Protein AF-A0A2R4JMI5-F1 (afdb_monomer_lite)

Radius of gyration: 64.0 Å; chains: 1; bounding box: 107×42×178 Å

Sequence (342 aa):
MLTFAYESNARLLEFSKEDLKKLAITDEGIASQSALVESLAPTDPTLSAPFKLLQFAARQGVPLKRAEDGGLAPALNRLVDLAVVALGHSP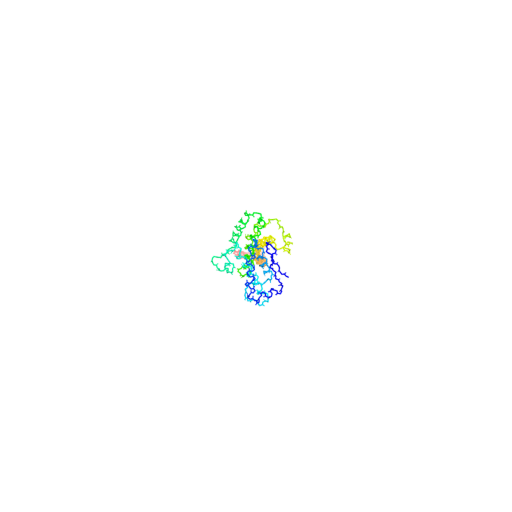VFGGRVDQLVDPRKDPQLSIEHVRAAAQRVADELGAAPKQFKAADSERLVRHAIACYGLLRALQRDWTLDQFIDASYDSLWRYEAPEAAGLERAASQVGASSDHKVLGIVGANYLARIARLERQVTHLESEAAAARNRETRLRNELSTVEEREQSALARADAFSADVVRLQKELVAERDNRVVDKSHMADDYETLRTRIIRRLGGEIDLLTDGLHALRNGAPDVAEEFLDRSLLALTREVKQLKDASGGFA

Foldseek 3Di:
DDWFAQDPPRDTPDDDPVNLLVLLPDPVVLVVLLVVLLVRLVSRQLLRRLLVLLVVLVVVVDADDDDDPDSRNSSSVSSNVSSLSSQCSHQLCPPPSVLLVDCPDPPHDALVSSLVSLLVSLVVVVVCCVRAPPVSSLSSSLSSSSSSLSSCVSNVVDDPVRSLVSCQVRPQVVLADPDDDPVNLVVVVVPDPDSNSVSNNSVVVVVVVVVVVVVVVVVVVVVVVVVVVVVVVVVVVVVVVVVVVVVVVVVVVVVVVVVVVVVVVVVVVVVVVVVVVVVVVVVVVVVVVVVVLVVVLVVLQVVLVVCVVVPNNVSSVVSVVVSVVSVVVVVVVVVVVVVPPD

pLDDT: mean 74.91, std 17.0, range [35.78, 97.44]

Secondary structure (DSSP, 8-state):
-EEEEETTTTEEEEE-HHHHHHTTT-SHHHHHHHHHHHHHGGG-TT-HHHHHHHHHHHHTT---SS----TTHHHHHHHHHHHHHHHHTSTTTTT-HHHHH-TTSSSPPPHHHHHHHHHHHHHHHHTSTTTS-HHHHHHHHHHHHHHHHHHHHHTTSS-HHHHHHHHIIIIITTT--TT--HHHHHHHHTT---HHHHHHHHHHHHHHHHHHHHHHHHHHHHHHHHHHHHHHHHHHHHHHHHHHHHHHHHHHHHHHHHHHHHHHHHHHHHHHHHHHHHHHHHHHHHHHHHHHHHHHHHHHHHHHHHHHHTT-HHHHHHHHHHHHHHHHHHHHHHHHHHTT--

Structure (mmCIF, N/CA/C/O backbone):
data_AF-A0A2R4JMI5-F1
#
_entry.id   AF-A0A2R4JMI5-F1
#
loop_
_atom_site.group_PDB
_atom_site.id
_atom_site.type_symbol
_atom_site.label_atom_id
_atom_site.label_alt_id
_atom_site.label_comp_id
_atom_site.label_asym_id
_atom_site.label_entity_id
_atom_site.label_seq_id
_atom_site.pdbx_PDB_ins_code
_atom_site.Cartn_x
_atom_site.Cartn_y
_atom_site.Cartn_z
_atom_site.occupancy
_atom_site.B_iso_or_equiv
_atom_site.auth_seq_id
_atom_site.auth_comp_id
_atom_site.auth_asym_id
_atom_site.auth_atom_id
_atom_site.pdbx_PDB_model_num
ATOM 1 N N . MET A 1 1 ? 6.947 7.301 -50.839 1.00 49.56 1 MET A N 1
ATOM 2 C CA . MET A 1 1 ? 8.388 7.006 -50.805 1.00 49.56 1 MET A CA 1
ATOM 3 C C . MET A 1 1 ? 8.876 7.163 -49.382 1.00 49.56 1 MET A C 1
ATOM 5 O O . MET A 1 1 ? 8.436 8.091 -48.713 1.00 49.56 1 MET A O 1
ATOM 9 N N . LEU A 1 2 ? 9.705 6.237 -48.915 1.00 52.97 2 LEU A N 1
ATOM 10 C CA . LEU A 1 2 ? 10.573 6.421 -47.757 1.00 52.97 2 LEU A CA 1
ATOM 11 C C . LEU A 1 2 ? 11.945 6.791 -48.299 1.00 52.97 2 LEU A C 1
ATOM 13 O O . LEU A 1 2 ? 12.465 6.077 -49.149 1.00 52.97 2 LEU A O 1
ATOM 17 N N . THR A 1 3 ? 12.501 7.893 -47.824 1.00 56.75 3 THR A N 1
ATOM 18 C CA . THR A 1 3 ? 13.761 8.436 -48.322 1.00 56.75 3 THR A CA 1
ATOM 19 C C . THR A 1 3 ? 14.706 8.564 -47.137 1.00 56.75 3 THR A C 1
ATOM 21 O O . THR A 1 3 ? 14.440 9.332 -46.210 1.00 56.75 3 THR A O 1
ATOM 24 N N . PHE A 1 4 ? 15.799 7.806 -47.147 1.00 59.25 4 PHE A N 1
ATOM 25 C CA . PHE A 1 4 ? 16.835 7.871 -46.119 1.00 59.25 4 PHE A CA 1
ATOM 26 C C . PHE A 1 4 ? 18.075 8.543 -46.710 1.00 59.25 4 PHE A C 1
ATOM 28 O O . PHE A 1 4 ? 18.647 8.063 -47.683 1.00 59.25 4 PHE A O 1
ATOM 35 N N . ALA A 1 5 ? 18.454 9.695 -46.163 1.00 58.28 5 ALA A N 1
ATOM 36 C CA . ALA A 1 5 ? 19.542 10.514 -46.691 1.00 58.28 5 ALA A CA 1
ATOM 37 C C . ALA A 1 5 ? 20.870 10.207 -45.987 1.00 58.28 5 ALA A C 1
ATOM 39 O O . ALA A 1 5 ? 20.913 10.220 -44.755 1.00 58.28 5 ALA A O 1
ATOM 40 N N . TYR A 1 6 ? 21.927 10.010 -46.777 1.00 58.00 6 TYR A N 1
ATOM 41 C CA . T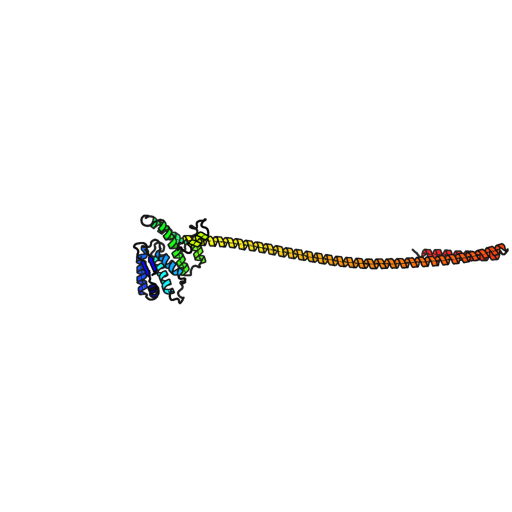YR A 1 6 ? 23.324 10.017 -46.332 1.00 58.00 6 TYR A CA 1
ATOM 42 C C . TYR A 1 6 ? 23.910 11.430 -46.544 1.00 58.00 6 TYR A C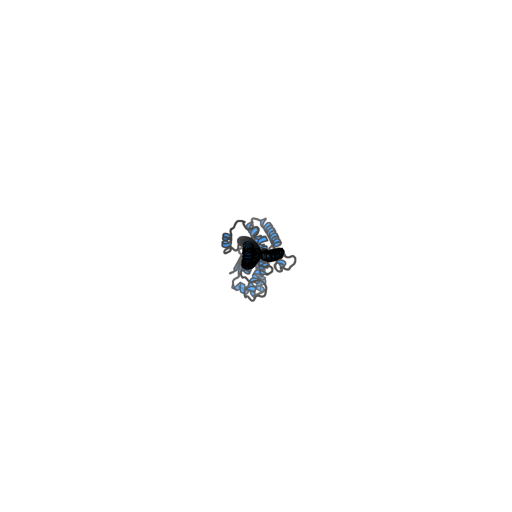 1
ATOM 44 O O . TYR A 1 6 ? 23.625 12.072 -47.560 1.00 58.00 6 TYR A O 1
ATOM 52 N N . GLU A 1 7 ? 24.658 11.959 -45.565 1.00 52.44 7 GLU A N 1
ATOM 53 C CA . GLU A 1 7 ? 24.941 13.406 -45.454 1.00 52.44 7 GLU A CA 1
ATOM 54 C C . GLU A 1 7 ? 25.897 13.969 -46.524 1.00 52.44 7 GLU A C 1
ATOM 56 O O . GLU A 1 7 ? 25.722 15.127 -46.906 1.00 52.44 7 GLU A O 1
ATOM 61 N N . SER A 1 8 ? 26.847 13.206 -47.088 1.00 42.19 8 SER A N 1
ATOM 62 C CA . SER A 1 8 ? 27.705 13.748 -48.159 1.00 42.19 8 SER A CA 1
ATOM 63 C C . SER A 1 8 ? 27.209 13.367 -49.567 1.00 42.19 8 SER A C 1
ATOM 65 O O . SER A 1 8 ? 27.271 12.218 -49.995 1.00 42.19 8 SER A O 1
ATOM 67 N N . ASN A 1 9 ? 26.712 14.381 -50.294 1.00 40.06 9 ASN A N 1
ATOM 68 C CA . ASN A 1 9 ? 26.208 14.385 -51.687 1.00 40.06 9 ASN A CA 1
ATOM 69 C C . ASN A 1 9 ? 24.715 14.103 -51.943 1.00 40.06 9 ASN A C 1
ATOM 71 O O . ASN A 1 9 ? 24.361 13.830 -53.089 1.00 40.06 9 ASN A O 1
ATOM 75 N N . ALA A 1 10 ? 23.826 14.208 -50.946 1.00 48.62 10 ALA A N 1
ATOM 76 C CA . ALA A 1 10 ? 22.377 14.024 -51.146 1.00 48.62 10 ALA A CA 1
ATOM 77 C C . ALA A 1 10 ? 22.027 12.704 -51.867 1.00 48.62 10 ALA A C 1
ATOM 79 O O . ALA A 1 10 ? 21.104 12.643 -52.680 1.00 48.62 10 ALA A O 1
ATOM 80 N N . ARG A 1 11 ? 22.786 11.634 -51.588 1.00 53.75 11 ARG A N 1
ATOM 81 C CA . ARG A 1 11 ? 22.453 10.294 -52.072 1.00 53.75 11 ARG A CA 1
ATOM 82 C C . ARG A 1 11 ? 21.368 9.722 -51.171 1.00 53.75 11 ARG A C 1
ATOM 84 O O . ARG A 1 11 ? 21.546 9.594 -49.958 1.00 53.75 11 ARG A O 1
ATOM 91 N N . LEU A 1 12 ? 20.222 9.452 -51.781 1.00 57.75 12 LEU A N 1
ATOM 92 C CA . LEU A 1 12 ? 19.018 9.006 -51.105 1.00 57.75 12 LEU A CA 1
ATOM 93 C C . LEU A 1 12 ? 18.853 7.502 -51.304 1.00 57.75 12 LEU A C 1
ATOM 95 O O . LEU A 1 12 ? 18.885 7.003 -52.426 1.00 57.75 12 LEU A O 1
ATOM 99 N N . LEU A 1 13 ? 18.650 6.788 -50.205 1.00 60.41 13 LEU A N 1
ATOM 100 C CA . LEU A 1 13 ? 18.128 5.433 -50.226 1.00 60.41 13 LEU A CA 1
ATOM 101 C C . LEU A 1 13 ? 16.599 5.552 -50.278 1.00 60.41 13 LEU A C 1
ATOM 103 O O . LEU A 1 13 ? 15.956 5.883 -49.278 1.00 60.41 13 LEU A O 1
ATOM 107 N N . GLU A 1 14 ? 16.031 5.372 -51.466 1.00 60.16 14 GLU A N 1
ATOM 108 C CA . GLU A 1 14 ? 14.597 5.513 -51.709 1.00 60.16 14 GLU A CA 1
ATOM 109 C C . GLU A 1 14 ? 13.912 4.151 -51.782 1.00 60.16 14 GLU A C 1
ATOM 111 O O . GLU A 1 14 ? 14.308 3.279 -52.549 1.00 60.16 14 GLU A O 1
ATOM 116 N N . PHE A 1 15 ? 12.835 3.990 -51.020 1.00 58.88 15 PHE A N 1
ATOM 117 C CA . PHE A 1 15 ? 11.933 2.851 -51.139 1.00 58.88 15 PHE A CA 1
ATOM 118 C C . PHE A 1 15 ? 10.529 3.349 -51.475 1.00 58.88 15 PHE A C 1
ATOM 120 O O . PHE A 1 15 ? 9.925 4.127 -50.721 1.00 58.88 15 PHE A O 1
ATOM 127 N N . SER A 1 16 ? 9.946 2.904 -52.589 1.00 56.94 16 SER A N 1
ATOM 128 C CA . SER A 1 16 ? 8.499 3.039 -52.765 1.00 56.94 16 SER A CA 1
ATOM 129 C C . SER A 1 16 ? 7.759 2.058 -51.838 1.00 56.94 16 SER A C 1
ATOM 131 O O . SER A 1 16 ? 8.323 1.082 -51.341 1.00 56.94 16 SER A O 1
ATOM 133 N N . LYS A 1 17 ? 6.467 2.303 -51.572 1.00 54.94 17 LYS A N 1
ATOM 134 C CA . LYS A 1 17 ? 5.648 1.363 -50.779 1.00 54.94 17 LYS A CA 1
ATOM 135 C C . LYS A 1 17 ? 5.496 0.000 -51.475 1.00 54.94 17 LYS A C 1
ATOM 137 O O . LYS A 1 17 ? 5.296 -1.001 -50.793 1.00 54.94 17 LYS A O 1
ATOM 142 N N . GLU A 1 18 ? 5.593 -0.039 -52.805 1.00 52.84 18 GLU A N 1
ATOM 143 C CA . GLU A 1 18 ? 5.631 -1.279 -53.586 1.00 52.84 18 GLU A CA 1
ATOM 144 C C . GLU A 1 18 ? 6.993 -1.974 -53.477 1.00 52.84 18 GLU A C 1
ATOM 146 O O . GLU A 1 18 ? 7.042 -3.197 -53.357 1.00 52.84 18 GLU A O 1
ATOM 151 N N . ASP A 1 19 ? 8.085 -1.208 -53.419 1.00 55.06 19 ASP A N 1
ATOM 152 C CA . ASP A 1 19 ? 9.439 -1.748 -53.263 1.00 55.06 19 ASP A CA 1
ATOM 153 C C . ASP A 1 19 ? 9.658 -2.367 -51.888 1.00 55.06 19 ASP A C 1
ATOM 155 O O . ASP A 1 19 ? 10.358 -3.362 -51.803 1.00 55.06 19 ASP A O 1
ATOM 159 N N . LEU A 1 20 ? 9.004 -1.872 -50.829 1.00 56.22 20 LEU A N 1
ATOM 160 C CA . LEU A 1 20 ? 9.016 -2.532 -49.513 1.00 56.22 20 LEU A CA 1
ATOM 161 C C . LEU A 1 20 ? 8.420 -3.945 -49.573 1.00 56.22 20 LEU A C 1
ATOM 163 O O . LEU A 1 20 ? 8.932 -4.852 -48.928 1.00 56.22 20 LEU A O 1
ATOM 167 N N . LYS A 1 21 ? 7.362 -4.155 -50.368 1.00 53.94 21 LYS A N 1
ATOM 168 C CA . LYS A 1 21 ? 6.781 -5.492 -50.573 1.00 53.94 21 LYS A CA 1
ATOM 169 C C . LYS A 1 21 ? 7.667 -6.365 -51.466 1.00 53.94 21 LYS A C 1
ATOM 171 O O . LYS A 1 21 ? 7.781 -7.555 -51.207 1.00 53.94 21 LYS A O 1
ATOM 176 N N . LYS A 1 22 ? 8.325 -5.787 -52.480 1.00 52.44 22 LYS A N 1
ATOM 177 C CA . LYS A 1 22 ? 9.290 -6.489 -53.355 1.00 52.44 22 LYS A CA 1
ATOM 178 C C . LYS A 1 22 ? 10.626 -6.788 -52.664 1.00 52.44 22 LYS A C 1
ATOM 180 O O . LYS A 1 22 ? 11.275 -7.771 -53.004 1.00 52.44 22 LYS A O 1
ATOM 185 N N . LEU A 1 23 ? 10.992 -6.006 -51.646 1.00 54.72 23 LEU A N 1
ATOM 186 C CA . LEU A 1 23 ? 12.147 -6.224 -50.769 1.00 54.72 23 LEU A CA 1
ATOM 187 C C . LEU A 1 23 ? 12.104 -7.595 -50.086 1.00 54.72 23 LEU A C 1
ATOM 189 O O . LEU A 1 23 ? 13.138 -8.113 -49.686 1.00 54.72 23 LEU A O 1
ATOM 193 N N . ALA A 1 24 ? 10.916 -8.185 -49.958 1.00 51.69 24 ALA A N 1
ATOM 194 C CA . ALA A 1 24 ? 10.712 -9.495 -49.363 1.00 51.69 24 ALA A CA 1
ATOM 195 C C . ALA A 1 24 ? 11.002 -10.679 -50.311 1.00 51.69 24 ALA A C 1
ATOM 197 O O . ALA A 1 24 ? 11.000 -11.809 -49.837 1.00 51.69 24 ALA A O 1
ATOM 198 N N . ILE A 1 25 ? 11.186 -10.458 -51.624 1.00 52.84 25 ILE A N 1
ATOM 199 C CA . ILE A 1 25 ? 10.909 -11.504 -52.633 1.00 52.84 25 ILE A CA 1
ATOM 200 C C . ILE A 1 25 ? 12.153 -12.003 -53.398 1.00 52.84 25 ILE A C 1
ATOM 202 O O . ILE A 1 25 ? 12.135 -13.134 -53.870 1.00 52.84 25 ILE A O 1
ATOM 206 N N . THR A 1 26 ? 13.242 -11.230 -53.522 1.00 58.19 26 THR A N 1
ATOM 207 C CA . THR A 1 26 ? 14.399 -11.633 -54.361 1.00 58.19 26 THR A CA 1
ATOM 208 C C . THR A 1 26 ? 15.755 -11.515 -53.657 1.00 58.19 26 THR A C 1
ATOM 210 O O . THR A 1 26 ? 16.108 -10.431 -53.169 1.00 58.19 26 THR A O 1
ATOM 213 N N . ASP A 1 27 ? 16.539 -12.599 -53.687 1.00 56.69 27 ASP A N 1
ATOM 214 C CA . ASP A 1 27 ? 17.887 -12.702 -53.099 1.00 56.69 27 ASP A CA 1
ATOM 215 C C . ASP A 1 27 ? 18.941 -11.862 -53.844 1.00 56.69 27 ASP A C 1
ATOM 217 O O . ASP A 1 27 ? 19.803 -11.249 -53.218 1.00 56.69 27 ASP A O 1
ATOM 221 N N . GLU A 1 28 ? 18.831 -11.712 -55.168 1.00 57.09 28 GLU A N 1
ATOM 222 C CA . GLU A 1 28 ? 19.722 -10.846 -55.968 1.00 57.09 28 GLU A CA 1
ATOM 223 C C . GLU A 1 28 ? 19.601 -9.361 -55.582 1.00 57.09 28 GLU A C 1
ATOM 225 O O . GLU A 1 28 ? 20.581 -8.612 -55.573 1.00 57.09 28 GLU A O 1
ATOM 230 N N . GLY A 1 29 ? 18.405 -8.943 -55.157 1.00 60.72 29 GLY A N 1
ATOM 231 C CA . GLY A 1 29 ? 18.184 -7.611 -54.601 1.00 60.72 29 GLY A CA 1
ATOM 232 C C . GLY A 1 29 ? 18.876 -7.399 -53.249 1.00 60.72 29 GLY A C 1
ATOM 233 O O . GLY A 1 29 ? 19.095 -6.250 -52.877 1.00 60.72 29 GLY A O 1
ATOM 234 N N . ILE A 1 30 ? 19.211 -8.467 -52.498 1.00 59.50 30 ILE A N 1
ATOM 235 C CA . ILE A 1 30 ? 19.888 -8.367 -51.183 1.00 59.50 30 ILE A CA 1
ATOM 236 C C . ILE A 1 30 ? 21.310 -7.902 -51.405 1.00 59.50 30 ILE A C 1
ATOM 238 O O . ILE A 1 30 ? 21.713 -6.879 -50.866 1.00 59.50 30 ILE A O 1
ATOM 242 N N . ALA A 1 31 ? 22.043 -8.631 -52.244 1.00 66.25 31 ALA A N 1
ATOM 243 C CA . ALA A 1 31 ? 23.442 -8.345 -52.512 1.00 66.25 31 ALA A CA 1
ATOM 244 C C . ALA A 1 31 ? 23.623 -6.940 -53.104 1.00 66.25 31 ALA A C 1
ATOM 246 O O . ALA A 1 31 ? 24.514 -6.208 -52.685 1.00 66.25 31 ALA A O 1
ATOM 247 N N . SER A 1 32 ? 22.733 -6.524 -54.013 1.00 69.44 32 SER A N 1
ATOM 248 C CA . SER A 1 32 ? 22.778 -5.185 -54.612 1.00 69.44 32 SER A CA 1
ATOM 249 C C . SER A 1 32 ? 22.473 -4.060 -53.609 1.00 69.44 32 SER A C 1
ATOM 251 O O . SER A 1 32 ? 23.158 -3.038 -53.616 1.00 69.44 32 SER A O 1
ATOM 253 N N . GLN A 1 33 ? 21.482 -4.237 -52.726 1.00 72.94 33 GLN A N 1
ATOM 254 C CA . GLN A 1 33 ? 21.121 -3.234 -51.715 1.00 72.94 33 GLN A CA 1
ATOM 255 C C . GLN A 1 33 ? 22.145 -3.155 -50.583 1.00 72.94 33 GLN A C 1
ATOM 257 O O . GLN A 1 33 ? 22.481 -2.052 -50.153 1.00 72.94 33 GLN A O 1
ATOM 262 N N . SER A 1 34 ? 22.670 -4.296 -50.136 1.00 75.00 34 SER A N 1
ATOM 263 C CA . SER A 1 34 ? 23.769 -4.338 -49.175 1.00 75.00 34 SER A CA 1
ATOM 264 C C . SER A 1 34 ? 25.002 -3.662 -49.764 1.00 75.00 34 SER A C 1
ATOM 266 O O . SER A 1 34 ? 25.469 -2.706 -49.166 1.00 75.00 34 SER A O 1
ATOM 268 N N . ALA A 1 35 ? 25.436 -4.013 -50.981 1.00 76.31 35 ALA A N 1
ATOM 269 C CA . ALA A 1 35 ? 26.576 -3.361 -51.637 1.00 76.31 35 ALA A CA 1
ATOM 270 C C . ALA A 1 35 ? 26.390 -1.837 -51.797 1.00 76.31 35 ALA A C 1
ATOM 272 O O . ALA A 1 35 ? 27.336 -1.060 -51.649 1.00 76.31 35 ALA A O 1
ATOM 273 N N . LEU A 1 36 ? 25.158 -1.382 -52.060 1.00 77.56 36 LEU A N 1
ATOM 274 C CA . LEU A 1 36 ? 24.840 0.044 -52.088 1.00 77.56 36 LEU A CA 1
ATOM 275 C C . LEU A 1 36 ? 25.011 0.682 -50.701 1.00 77.56 36 LEU A C 1
ATOM 277 O O . LEU A 1 36 ? 25.682 1.707 -50.591 1.00 77.56 36 LEU A O 1
ATOM 281 N N . VAL A 1 37 ? 24.454 0.081 -49.647 1.00 79.44 37 VAL A N 1
ATOM 282 C CA . VAL A 1 37 ? 24.606 0.562 -48.264 1.00 79.44 37 VAL A CA 1
ATOM 283 C C . VAL A 1 37 ? 26.069 0.540 -47.821 1.00 79.44 37 VAL A C 1
ATOM 285 O O . VAL A 1 37 ? 26.516 1.507 -47.215 1.00 79.44 37 VAL A O 1
ATOM 288 N N . GLU A 1 38 ? 26.837 -0.487 -48.179 1.00 81.62 38 GLU A N 1
ATOM 289 C CA . GLU A 1 38 ? 28.279 -0.586 -47.920 1.00 81.62 38 GLU A CA 1
ATOM 290 C C . GLU A 1 38 ? 29.046 0.578 -48.562 1.00 81.62 38 GLU A C 1
ATOM 292 O O . GLU A 1 38 ? 29.897 1.193 -47.923 1.00 81.62 38 GLU A O 1
ATOM 297 N N . SER A 1 39 ? 28.692 0.950 -49.797 1.00 79.00 39 SER A N 1
ATOM 298 C CA . SER A 1 39 ? 29.308 2.091 -50.489 1.00 79.00 39 SER A CA 1
ATOM 299 C C . SER A 1 39 ? 28.921 3.456 -49.899 1.00 79.00 39 SER A C 1
ATOM 301 O O . SER A 1 39 ? 29.669 4.426 -50.043 1.00 79.00 39 SER A O 1
ATOM 303 N N . LEU A 1 40 ? 27.757 3.551 -49.245 1.00 79.94 40 LEU A N 1
ATOM 304 C CA . LEU A 1 40 ? 27.208 4.800 -48.705 1.00 79.94 40 LEU A CA 1
ATOM 305 C C . LEU A 1 40 ? 27.507 4.992 -47.215 1.00 79.94 40 LEU A C 1
ATOM 307 O O . LEU A 1 40 ? 27.656 6.128 -46.775 1.00 79.94 40 LEU A O 1
ATOM 311 N N . ALA A 1 41 ? 27.632 3.927 -46.428 1.00 80.19 41 ALA A N 1
ATOM 312 C CA . ALA A 1 41 ? 27.845 4.001 -44.984 1.00 80.19 41 ALA A CA 1
ATOM 313 C C . ALA A 1 41 ? 29.051 4.866 -44.557 1.00 80.19 41 ALA A C 1
ATOM 315 O O . ALA A 1 41 ? 28.883 5.665 -43.634 1.00 80.19 41 ALA A O 1
ATOM 316 N N . PRO A 1 42 ? 30.211 4.846 -45.250 1.00 80.62 42 PRO A N 1
ATOM 317 C CA . PRO A 1 42 ? 31.334 5.733 -44.925 1.00 80.62 42 PRO A CA 1
ATOM 318 C C . PRO A 1 42 ? 31.019 7.232 -45.065 1.00 80.62 42 PRO A C 1
ATOM 320 O O . PRO A 1 42 ? 31.738 8.068 -44.526 1.00 80.62 42 PRO A O 1
ATOM 323 N N . THR A 1 43 ? 29.956 7.586 -45.795 1.00 79.44 43 THR A N 1
ATOM 324 C CA . THR A 1 43 ? 29.532 8.976 -46.030 1.00 79.44 43 THR A CA 1
ATOM 325 C C . THR A 1 43 ? 28.557 9.523 -44.984 1.00 79.44 43 THR A C 1
ATOM 327 O O . THR A 1 43 ? 28.185 10.696 -45.069 1.00 79.44 43 THR A O 1
ATOM 330 N N . ASP A 1 44 ? 28.156 8.704 -44.005 1.00 80.56 44 ASP A N 1
ATOM 331 C CA . ASP A 1 44 ? 27.288 9.072 -42.879 1.00 80.56 44 ASP A CA 1
ATOM 332 C C . ASP A 1 44 ? 28.033 8.905 -41.542 1.00 80.56 44 ASP A C 1
ATOM 334 O O . ASP A 1 44 ? 27.777 7.969 -40.777 1.00 80.56 44 ASP A O 1
ATOM 338 N N . PRO A 1 45 ? 28.974 9.818 -41.233 1.00 81.44 45 PRO A N 1
ATOM 339 C CA . PRO A 1 45 ? 29.765 9.749 -40.008 1.00 81.44 45 PRO A CA 1
ATOM 340 C C . PRO A 1 45 ? 28.921 9.956 -38.746 1.00 81.44 45 PRO A C 1
ATOM 342 O O . PRO A 1 45 ? 29.403 9.676 -37.655 1.00 81.44 45 PRO A O 1
ATOM 345 N N . THR A 1 46 ? 27.677 10.438 -38.869 1.00 83.88 46 THR A N 1
ATOM 346 C CA . THR A 1 46 ? 26.764 10.675 -37.743 1.00 83.88 46 THR A CA 1
ATOM 347 C C . THR A 1 46 ? 25.783 9.528 -37.503 1.00 83.88 46 THR A C 1
ATOM 349 O O . THR A 1 46 ? 24.986 9.620 -36.571 1.00 83.88 46 THR A O 1
ATOM 352 N N . LEU A 1 47 ? 25.822 8.451 -38.299 1.00 83.75 47 LEU A N 1
ATOM 353 C CA . LEU A 1 47 ? 24.906 7.301 -38.202 1.00 83.75 47 LEU A CA 1
ATOM 354 C C . LEU A 1 47 ? 23.423 7.680 -38.321 1.00 83.75 47 LEU A C 1
ATOM 356 O O . LEU A 1 47 ? 22.539 7.024 -37.764 1.00 83.75 47 LEU A O 1
ATOM 360 N N . SER A 1 48 ? 23.135 8.750 -39.054 1.00 80.88 48 SER A N 1
ATOM 361 C CA . SER A 1 48 ? 21.785 9.269 -39.238 1.00 80.88 48 SER A CA 1
ATOM 362 C C . SER A 1 48 ? 20.890 8.322 -40.046 1.00 80.88 48 SER A C 1
ATOM 364 O O . SER A 1 48 ? 19.699 8.194 -39.749 1.00 80.88 48 SER A O 1
ATOM 366 N N . ALA A 1 49 ? 21.432 7.657 -41.064 1.00 78.56 49 ALA A N 1
ATOM 367 C CA . ALA A 1 49 ? 20.711 6.713 -41.909 1.00 78.56 49 ALA A CA 1
ATOM 368 C C . ALA A 1 49 ? 20.353 5.400 -41.181 1.00 78.56 49 ALA A C 1
ATOM 370 O O . ALA A 1 49 ? 19.158 5.084 -41.143 1.00 78.56 49 ALA A O 1
ATOM 371 N N . PRO A 1 50 ? 21.289 4.662 -40.539 1.00 81.62 50 PRO A N 1
ATOM 372 C CA . PRO A 1 50 ? 20.935 3.472 -39.762 1.00 81.62 50 PRO A CA 1
ATOM 373 C C . PRO A 1 50 ? 19.977 3.794 -38.611 1.00 81.62 50 PRO A C 1
ATOM 375 O O . PRO A 1 50 ? 19.041 3.031 -38.373 1.00 81.62 50 PRO A O 1
ATOM 378 N N . PHE A 1 51 ? 20.115 4.959 -37.966 1.00 78.94 51 PHE A N 1
ATOM 379 C CA . PHE A 1 51 ? 19.170 5.390 -36.934 1.00 78.94 51 PHE A CA 1
ATOM 380 C C . PHE A 1 51 ? 17.743 5.530 -37.479 1.00 78.94 51 PHE A C 1
ATOM 382 O O . PHE A 1 51 ? 16.799 4.987 -36.904 1.00 78.94 51 PHE A O 1
ATOM 389 N N . LYS A 1 52 ? 17.567 6.215 -38.615 1.00 74.94 52 LYS A N 1
ATOM 390 C CA . LYS A 1 52 ? 16.244 6.392 -39.236 1.00 74.94 52 LYS A CA 1
ATOM 391 C C . LYS A 1 52 ? 15.643 5.071 -39.722 1.00 74.94 52 LYS A C 1
ATOM 393 O O . LYS A 1 52 ? 14.429 4.902 -39.610 1.00 74.94 52 LYS A O 1
ATOM 398 N N . LEU A 1 53 ? 16.463 4.147 -40.231 1.00 74.25 53 LEU A N 1
ATOM 399 C CA . LEU A 1 53 ? 16.024 2.805 -40.635 1.00 74.25 53 LEU A CA 1
ATOM 400 C C . LEU A 1 53 ? 15.461 2.024 -39.438 1.00 74.25 53 LEU A C 1
ATOM 402 O O . LEU A 1 53 ? 14.330 1.538 -39.497 1.00 74.25 53 LEU A O 1
ATOM 406 N N . LEU A 1 54 ? 16.202 1.984 -38.325 1.00 73.75 54 LEU A N 1
ATOM 407 C CA . LEU A 1 54 ? 15.781 1.306 -37.094 1.00 73.75 54 LEU A CA 1
ATOM 408 C C . LEU A 1 54 ? 14.571 1.986 -36.444 1.00 73.75 54 LEU A C 1
ATOM 410 O O . LEU A 1 54 ? 13.637 1.310 -36.016 1.00 73.75 54 LEU A O 1
ATOM 414 N N . GLN A 1 55 ? 14.537 3.320 -36.420 1.00 70.88 55 GLN A N 1
ATOM 415 C CA . GLN A 1 55 ? 13.395 4.079 -35.909 1.00 70.88 55 GLN A CA 1
ATOM 416 C C . GLN A 1 55 ? 12.129 3.803 -36.728 1.00 70.88 55 GLN A C 1
ATOM 418 O O . GLN A 1 55 ? 11.044 3.660 -36.161 1.00 70.88 55 GLN A O 1
ATOM 423 N N . PHE A 1 56 ? 12.245 3.737 -38.058 1.00 66.19 56 PHE A N 1
ATOM 424 C CA . PHE A 1 56 ? 11.118 3.398 -38.917 1.00 66.19 56 PHE A CA 1
ATOM 425 C C . PHE A 1 56 ? 10.633 1.971 -38.647 1.00 66.19 56 PHE A C 1
ATOM 427 O O . PHE A 1 56 ? 9.433 1.782 -38.456 1.00 66.19 56 PHE A O 1
ATOM 434 N N . ALA A 1 57 ? 11.547 0.999 -38.561 1.00 67.25 57 ALA A N 1
ATOM 435 C CA . ALA A 1 57 ? 11.206 -0.386 -38.250 1.00 67.25 57 ALA A CA 1
ATOM 436 C C . ALA A 1 57 ? 10.483 -0.513 -36.896 1.00 67.25 57 ALA A C 1
ATOM 438 O O . ALA A 1 57 ? 9.406 -1.103 -36.827 1.00 67.25 57 ALA A O 1
ATOM 439 N N . ALA A 1 58 ? 11.007 0.135 -35.852 1.00 64.81 58 ALA A N 1
ATOM 440 C CA . ALA A 1 58 ? 10.405 0.157 -34.520 1.00 64.81 58 ALA A CA 1
ATOM 441 C C . ALA A 1 58 ? 9.007 0.796 -34.499 1.00 64.81 58 ALA A C 1
ATOM 443 O O . ALA A 1 58 ? 8.098 0.278 -33.854 1.00 64.81 58 ALA A O 1
ATOM 444 N N . ARG A 1 59 ? 8.791 1.889 -35.245 1.00 62.84 59 ARG A N 1
ATOM 445 C CA . ARG A 1 59 ? 7.483 2.568 -35.333 1.00 62.84 59 ARG A CA 1
ATOM 446 C C . ARG A 1 59 ? 6.392 1.733 -35.994 1.00 62.84 59 ARG A C 1
ATOM 448 O O . ARG A 1 59 ? 5.222 1.961 -35.711 1.00 62.84 59 ARG A O 1
ATOM 455 N N . GLN A 1 60 ? 6.754 0.804 -36.877 1.00 60.75 60 GLN A N 1
ATOM 456 C CA . GLN A 1 60 ? 5.783 -0.096 -37.505 1.00 60.75 60 GLN A CA 1
ATOM 457 C C . GLN A 1 60 ? 5.347 -1.237 -36.571 1.00 60.75 60 GLN A C 1
ATOM 459 O O . GLN A 1 60 ? 4.476 -2.016 -36.943 1.00 60.75 60 GLN A O 1
ATOM 464 N N . GLY A 1 61 ? 5.911 -1.324 -35.358 1.00 50.41 61 GLY A N 1
ATOM 465 C CA . GLY A 1 61 ? 5.411 -2.191 -34.292 1.00 50.41 61 GLY A CA 1
ATOM 466 C C . GLY A 1 61 ? 5.586 -3.688 -34.540 1.00 50.41 61 GLY A C 1
ATOM 467 O O . GLY A 1 61 ? 4.966 -4.475 -33.833 1.00 50.41 61 GLY A O 1
ATOM 468 N N . VAL A 1 62 ? 6.404 -4.096 -35.519 1.00 47.84 62 VAL A N 1
ATOM 469 C CA . VAL A 1 62 ? 6.638 -5.517 -35.803 1.00 47.84 62 VAL A CA 1
ATOM 470 C C . VAL A 1 62 ? 7.892 -5.991 -35.064 1.00 47.84 62 VAL A C 1
ATOM 472 O O . VAL A 1 62 ? 8.992 -5.525 -35.364 1.00 47.84 62 VAL A O 1
ATOM 475 N N . PRO A 1 63 ? 7.754 -6.905 -34.095 1.00 50.66 63 PRO A N 1
ATOM 476 C CA . PRO A 1 63 ? 8.887 -7.473 -33.380 1.00 50.66 63 PRO A CA 1
ATOM 477 C C . PRO A 1 63 ? 9.698 -8.431 -34.270 1.00 50.66 63 PRO A C 1
ATOM 479 O O . PRO A 1 63 ? 9.134 -9.283 -34.957 1.00 50.66 63 PRO A O 1
ATOM 482 N N . LEU A 1 64 ? 11.035 -8.358 -34.224 1.00 50.28 64 LEU A N 1
ATOM 483 C CA . LEU A 1 64 ? 11.897 -9.256 -34.999 1.00 50.28 64 LEU A CA 1
ATOM 484 C C . LEU A 1 64 ? 12.089 -10.582 -34.257 1.00 50.28 64 LEU A C 1
ATOM 486 O O . LEU A 1 64 ? 13.103 -10.826 -33.610 1.00 50.28 64 LEU A O 1
ATOM 490 N N . LYS A 1 65 ? 11.139 -11.500 -34.405 1.00 45.22 65 LYS A N 1
ATOM 491 C CA . LYS A 1 65 ? 11.473 -12.929 -34.448 1.00 45.22 65 LYS A CA 1
ATOM 492 C C . LYS A 1 65 ? 10.631 -13.594 -35.521 1.00 45.22 65 LYS A C 1
ATOM 494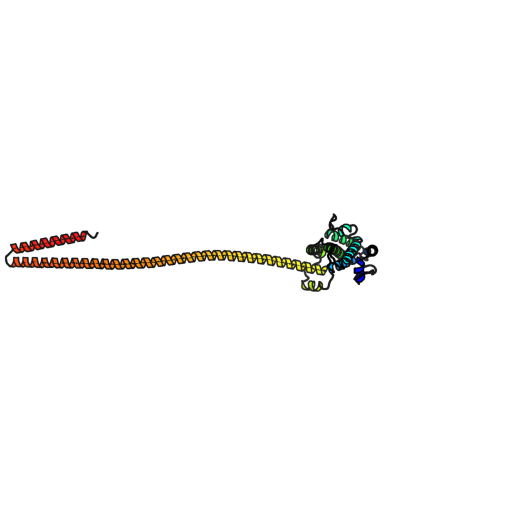 O O . LYS A 1 65 ? 9.461 -13.835 -35.278 1.00 45.22 65 LYS A O 1
ATOM 499 N N . ARG A 1 66 ? 11.271 -13.859 -36.671 1.00 44.91 66 ARG A N 1
ATOM 500 C CA . ARG A 1 66 ? 11.153 -14.968 -37.658 1.00 44.91 66 ARG A CA 1
ATOM 501 C C . ARG A 1 66 ? 9.843 -15.786 -37.828 1.00 44.91 66 ARG A C 1
ATOM 503 O O . ARG A 1 66 ? 9.890 -16.769 -38.555 1.00 44.91 66 ARG A O 1
ATOM 510 N N . ALA A 1 67 ? 8.706 -15.444 -37.232 1.00 44.00 67 ALA A N 1
ATOM 511 C CA . ALA A 1 67 ? 7.534 -16.321 -37.175 1.00 44.00 67 ALA A CA 1
ATOM 512 C C . ALA A 1 67 ? 6.200 -15.582 -36.952 1.00 44.00 67 ALA A C 1
ATOM 514 O O . ALA A 1 67 ? 5.322 -16.113 -36.280 1.00 44.00 67 ALA A O 1
ATOM 515 N N . GLU A 1 68 ? 6.024 -14.367 -37.478 1.00 45.97 68 GLU A N 1
ATOM 516 C CA . GLU A 1 68 ? 4.700 -13.730 -37.480 1.00 45.97 68 GLU A CA 1
ATOM 517 C C . GLU A 1 68 ? 4.248 -13.469 -38.923 1.00 45.97 68 GLU A C 1
ATOM 519 O O . GLU A 1 68 ? 4.918 -12.770 -39.689 1.00 45.97 68 GLU A O 1
ATOM 524 N N . ASP A 1 69 ? 3.115 -14.086 -39.275 1.00 48.12 69 ASP A N 1
ATOM 525 C CA . ASP A 1 69 ? 2.459 -14.161 -40.588 1.00 48.12 69 ASP A CA 1
ATOM 526 C C . ASP A 1 69 ? 1.873 -12.809 -41.049 1.00 48.12 69 ASP A C 1
ATOM 528 O O . ASP A 1 69 ? 0.696 -12.675 -41.382 1.00 48.12 69 ASP A O 1
ATOM 532 N N . GLY A 1 70 ? 2.695 -11.760 -41.041 1.00 53.75 70 GLY A N 1
ATOM 533 C CA . GLY A 1 70 ? 2.350 -10.431 -41.535 1.00 53.75 70 GLY A CA 1
ATOM 534 C C . GLY A 1 70 ? 3.096 -10.111 -42.827 1.00 53.75 70 GLY A C 1
ATOM 535 O O . GLY A 1 70 ? 4.323 -10.170 -42.870 1.00 53.75 70 GLY A O 1
ATOM 536 N N . GLY A 1 71 ? 2.388 -9.663 -43.869 1.00 57.66 71 GLY A N 1
ATOM 537 C CA . GLY A 1 71 ? 2.981 -9.323 -45.176 1.00 57.66 71 GLY A CA 1
ATOM 538 C C . GLY A 1 71 ? 4.037 -8.198 -45.177 1.00 57.66 71 GLY A C 1
ATOM 539 O O . GLY A 1 71 ? 4.587 -7.892 -46.231 1.00 57.66 71 GLY A O 1
ATOM 540 N N . LEU A 1 72 ? 4.318 -7.569 -44.027 1.00 61.16 72 LEU A N 1
ATOM 541 C CA . LEU A 1 72 ? 5.341 -6.527 -43.844 1.00 61.16 72 LEU A CA 1
ATOM 542 C C . LEU A 1 72 ? 6.557 -6.988 -43.020 1.00 61.16 72 LEU A C 1
ATOM 544 O O . LEU A 1 72 ? 7.589 -6.322 -43.062 1.00 61.16 72 LEU A O 1
ATOM 548 N N . ALA A 1 73 ? 6.477 -8.112 -42.299 1.00 63.94 73 ALA A N 1
ATOM 549 C CA . ALA A 1 73 ? 7.558 -8.572 -41.423 1.00 63.94 73 ALA A CA 1
ATOM 550 C C . ALA A 1 73 ? 8.885 -8.848 -42.168 1.00 63.94 73 ALA A C 1
ATOM 552 O O . ALA A 1 73 ? 9.927 -8.396 -41.690 1.00 63.94 73 ALA A O 1
ATOM 553 N N . PRO A 1 74 ? 8.897 -9.475 -43.365 1.00 69.38 74 PRO A N 1
ATOM 554 C CA . PRO A 1 74 ? 10.137 -9.679 -44.121 1.00 69.38 74 PRO A CA 1
ATOM 555 C C . PRO A 1 74 ? 10.798 -8.366 -44.563 1.00 69.38 74 PRO A C 1
ATOM 557 O O . PRO A 1 74 ? 12.020 -8.244 -44.536 1.00 69.38 74 PRO A O 1
ATOM 560 N N . ALA A 1 75 ? 9.995 -7.360 -44.919 1.00 69.38 75 ALA A N 1
ATOM 561 C CA . ALA A 1 75 ? 10.491 -6.046 -45.316 1.00 69.38 75 ALA A CA 1
ATOM 562 C C . ALA A 1 75 ? 11.134 -5.299 -44.137 1.00 69.38 75 ALA A C 1
ATOM 564 O O . ALA A 1 75 ? 12.171 -4.662 -44.295 1.00 69.38 75 ALA A O 1
ATOM 565 N N . LEU A 1 76 ? 10.536 -5.400 -42.946 1.00 69.19 76 LEU A N 1
ATOM 566 C CA . LEU A 1 76 ? 11.036 -4.756 -41.729 1.00 69.19 76 LEU A CA 1
ATOM 567 C C . LEU A 1 76 ? 12.291 -5.445 -41.181 1.00 69.19 76 LEU A C 1
ATOM 569 O O . LEU A 1 76 ? 13.235 -4.744 -40.823 1.00 69.19 76 LEU A O 1
ATOM 573 N N . ASN A 1 77 ? 12.348 -6.785 -41.210 1.00 73.69 77 ASN A N 1
ATOM 574 C CA . ASN A 1 77 ? 13.582 -7.537 -40.941 1.00 73.69 77 ASN A CA 1
ATOM 575 C C . ASN A 1 77 ? 14.718 -7.041 -41.835 1.00 73.69 77 ASN A C 1
ATOM 577 O O . ASN A 1 77 ? 15.823 -6.786 -41.370 1.00 73.69 77 ASN A O 1
ATOM 581 N N . ARG A 1 78 ? 14.415 -6.802 -43.108 1.00 77.25 78 ARG A N 1
ATOM 582 C CA . ARG A 1 78 ? 15.428 -6.385 -44.062 1.00 77.25 78 ARG A CA 1
ATOM 583 C C . ARG A 1 78 ? 15.904 -4.948 -43.889 1.00 77.25 78 ARG A C 1
ATOM 585 O O . ARG A 1 78 ? 17.077 -4.673 -44.114 1.00 77.25 78 ARG A O 1
ATOM 592 N N . LEU A 1 79 ? 15.043 -4.028 -43.449 1.00 76.75 79 LEU A N 1
ATOM 593 C CA . LEU A 1 79 ? 15.495 -2.687 -43.048 1.00 76.75 79 LEU A CA 1
ATOM 594 C C . LEU A 1 79 ? 16.465 -2.752 -41.864 1.00 76.75 79 LEU A C 1
ATOM 596 O O . LEU A 1 79 ? 17.394 -1.949 -41.790 1.00 76.75 79 LEU A O 1
ATOM 600 N N . VAL A 1 80 ? 16.265 -3.712 -40.961 1.00 79.00 80 VAL A N 1
ATOM 601 C CA . VAL A 1 80 ? 17.158 -3.935 -39.822 1.00 79.00 80 VAL A CA 1
ATOM 602 C C . VAL A 1 80 ? 18.474 -4.551 -40.283 1.00 79.00 80 VAL A C 1
ATOM 604 O O . VAL A 1 80 ? 19.521 -4.060 -39.875 1.00 79.00 80 VAL A O 1
ATOM 607 N N . ASP A 1 81 ? 18.448 -5.523 -41.196 1.00 82.56 81 ASP A N 1
ATOM 608 C CA . ASP A 1 81 ? 19.664 -6.092 -41.790 1.00 82.56 81 ASP A CA 1
ATOM 609 C C . ASP A 1 81 ? 20.501 -5.013 -42.500 1.00 82.56 81 ASP A C 1
ATOM 611 O O . ASP A 1 81 ? 21.705 -4.906 -42.273 1.00 82.56 81 ASP A O 1
ATOM 615 N N . LEU A 1 82 ? 19.864 -4.139 -43.289 1.00 83.75 82 LEU A N 1
ATOM 616 C CA . LEU A 1 82 ? 20.541 -3.006 -43.933 1.00 83.75 82 LEU A CA 1
ATOM 617 C C . LEU A 1 82 ? 21.109 -2.013 -42.908 1.00 83.75 82 LEU A C 1
ATOM 619 O O . LEU A 1 82 ? 22.209 -1.492 -43.098 1.00 83.75 82 LEU A O 1
ATOM 623 N N . ALA A 1 83 ? 20.400 -1.765 -41.803 1.00 84.38 83 ALA A N 1
ATOM 624 C CA . ALA A 1 83 ? 20.924 -0.942 -40.719 1.00 84.38 83 ALA A CA 1
ATOM 625 C C . ALA A 1 83 ? 22.142 -1.597 -40.049 1.00 84.38 83 ALA A C 1
ATOM 627 O O . ALA A 1 83 ? 23.119 -0.906 -39.780 1.00 84.38 83 ALA A O 1
ATOM 628 N N . VAL A 1 84 ? 22.135 -2.916 -39.833 1.00 87.12 84 VAL A N 1
ATOM 629 C CA . VAL A 1 84 ? 23.283 -3.660 -39.291 1.00 87.12 84 VAL A CA 1
ATOM 630 C C . VAL A 1 84 ? 24.487 -3.589 -40.233 1.00 87.12 84 VAL A C 1
ATOM 632 O O . VAL A 1 84 ? 25.598 -3.335 -39.767 1.00 87.12 84 VAL A O 1
ATOM 635 N N . VAL A 1 85 ? 24.280 -3.735 -41.547 1.00 85.94 85 VAL A N 1
ATOM 636 C CA . VAL A 1 85 ? 25.340 -3.564 -42.557 1.00 85.94 85 VAL A CA 1
ATOM 637 C C . VAL A 1 85 ? 25.928 -2.153 -42.484 1.00 85.94 85 VAL A C 1
ATOM 639 O O . VAL A 1 85 ? 27.149 -2.001 -42.413 1.00 85.94 85 VAL A O 1
ATOM 642 N N . ALA A 1 86 ? 25.083 -1.119 -42.423 1.00 85.69 86 ALA A N 1
ATOM 643 C CA . ALA A 1 86 ? 25.533 0.267 -42.290 1.00 85.69 86 ALA A CA 1
ATOM 644 C C . ALA A 1 86 ? 26.317 0.506 -40.987 1.00 85.69 86 ALA A C 1
ATOM 646 O O . ALA A 1 86 ? 27.376 1.132 -41.010 1.00 85.69 86 ALA A O 1
ATOM 647 N N . LEU A 1 87 ? 25.831 -0.022 -39.857 1.00 87.94 87 LEU A N 1
ATOM 648 C CA . LEU A 1 87 ? 26.520 0.068 -38.569 1.00 87.94 87 LEU A CA 1
ATOM 649 C C . LEU A 1 87 ? 27.881 -0.628 -38.620 1.00 87.94 87 LEU A C 1
ATOM 651 O O . LEU A 1 87 ? 28.853 -0.079 -38.115 1.00 87.94 87 LEU A O 1
ATOM 655 N N . GLY A 1 88 ? 27.984 -1.785 -39.272 1.00 86.50 88 GLY A N 1
ATOM 656 C CA . GLY A 1 88 ? 29.237 -2.531 -39.375 1.00 86.50 88 GLY A CA 1
ATOM 657 C C . GLY A 1 88 ? 30.358 -1.829 -40.136 1.00 86.50 88 GLY A C 1
ATOM 658 O O . GLY A 1 88 ? 31.529 -2.103 -39.880 1.00 86.50 88 GLY A O 1
ATOM 659 N N . HIS A 1 89 ? 30.005 -0.888 -41.010 1.00 86.00 89 HIS A N 1
ATOM 660 C CA . HIS A 1 89 ? 30.951 -0.037 -41.733 1.00 86.00 89 HIS A CA 1
ATOM 661 C C . HIS A 1 89 ? 31.316 1.240 -40.964 1.00 86.00 89 HIS A C 1
ATOM 663 O O . HIS A 1 89 ? 32.210 1.978 -41.375 1.00 86.00 89 HIS A O 1
ATOM 669 N N . SER A 1 90 ? 30.654 1.506 -39.835 1.00 86.56 90 SER A N 1
ATOM 670 C CA . SER A 1 90 ? 31.024 2.598 -38.943 1.00 86.56 90 SER A CA 1
ATOM 671 C C . SER A 1 90 ? 32.276 2.246 -38.137 1.00 86.56 90 SER A C 1
ATOM 673 O O . SER A 1 90 ? 32.323 1.167 -37.545 1.00 86.56 90 SER A O 1
ATOM 675 N N . PRO A 1 91 ? 33.225 3.179 -37.955 1.00 85.38 91 PRO A N 1
ATOM 676 C CA . PRO A 1 91 ? 34.330 3.011 -37.009 1.00 85.38 91 PRO A CA 1
ATOM 677 C C . PRO A 1 91 ? 33.883 2.728 -35.562 1.00 85.38 91 PRO A C 1
ATOM 679 O O . PRO A 1 91 ? 34.643 2.157 -34.786 1.00 85.38 91 PRO A O 1
ATOM 682 N N . VAL A 1 92 ? 32.645 3.087 -35.191 1.00 86.31 92 VAL A N 1
ATOM 683 C CA . VAL A 1 92 ? 32.090 2.846 -33.846 1.00 86.31 92 VAL A CA 1
ATOM 684 C C . VAL A 1 92 ? 31.830 1.358 -33.590 1.00 86.31 92 VAL A C 1
ATOM 686 O O . VAL A 1 92 ? 32.062 0.869 -32.482 1.00 86.31 92 VAL A O 1
ATOM 689 N N . PHE A 1 93 ? 31.353 0.636 -34.607 1.00 87.69 93 PHE A N 1
ATOM 690 C CA . PHE A 1 93 ? 30.970 -0.778 -34.506 1.00 87.69 93 PHE A CA 1
ATOM 691 C C . PHE A 1 93 ? 31.822 -1.705 -35.381 1.00 87.69 93 PHE A C 1
ATOM 693 O O . PHE A 1 93 ? 31.606 -2.920 -35.379 1.00 87.69 93 PHE A O 1
ATOM 700 N N . GLY A 1 94 ? 32.797 -1.154 -36.106 1.00 80.81 94 GLY A N 1
ATOM 701 C CA . GLY A 1 94 ? 33.725 -1.891 -36.951 1.00 80.81 94 GLY A CA 1
ATOM 702 C C . GLY A 1 94 ? 34.382 -3.033 -36.177 1.00 80.81 94 GLY A C 1
ATOM 703 O O . GLY A 1 94 ? 34.883 -2.852 -35.067 1.00 80.81 94 GLY A O 1
ATOM 704 N N . GLY A 1 95 ? 34.312 -4.243 -36.734 1.00 77.38 95 GLY A N 1
ATOM 705 C CA . GLY A 1 95 ? 34.817 -5.460 -36.089 1.00 77.38 95 GLY A CA 1
ATOM 706 C C . GLY A 1 95 ? 33.943 -6.024 -34.957 1.00 77.38 95 GLY A C 1
ATOM 707 O O . GLY A 1 95 ? 34.323 -7.020 -34.349 1.00 77.38 95 GLY A O 1
ATOM 708 N N . ARG A 1 96 ? 32.771 -5.432 -34.673 1.00 82.06 96 ARG A N 1
ATOM 709 C CA . ARG A 1 96 ? 31.796 -5.905 -33.663 1.00 82.06 96 ARG A CA 1
ATOM 710 C C . ARG A 1 96 ? 30.432 -6.262 -34.256 1.00 82.06 96 ARG A C 1
ATOM 712 O O . ARG A 1 96 ? 29.471 -6.457 -33.517 1.00 82.06 96 ARG A O 1
ATOM 719 N N . VAL A 1 97 ? 30.346 -6.378 -35.581 1.00 81.69 97 VAL A N 1
ATOM 720 C CA . VAL A 1 97 ? 29.110 -6.721 -36.310 1.00 81.69 97 VAL A CA 1
ATOM 721 C C . VAL A 1 97 ? 28.502 -8.014 -35.789 1.00 81.69 97 VAL A C 1
ATOM 723 O O . VAL A 1 97 ? 27.308 -8.066 -35.516 1.00 81.69 97 VAL A O 1
ATOM 726 N N . ASP A 1 98 ? 29.331 -9.021 -35.536 1.00 79.62 98 ASP A N 1
ATOM 727 C CA . ASP A 1 98 ? 28.848 -10.292 -35.008 1.00 79.62 98 ASP A CA 1
ATOM 728 C C . ASP A 1 98 ? 28.201 -10.158 -33.622 1.00 79.62 98 ASP A C 1
ATOM 730 O O . ASP A 1 98 ? 27.259 -10.880 -33.325 1.00 79.62 98 ASP A O 1
ATOM 734 N N . GLN A 1 99 ? 28.678 -9.234 -32.779 1.00 81.94 99 GLN A N 1
ATOM 735 C CA . GLN A 1 99 ? 28.078 -8.952 -31.468 1.00 81.94 99 GLN A CA 1
ATOM 736 C C . GLN A 1 99 ? 26.778 -8.145 -31.609 1.00 81.94 99 GLN A C 1
ATOM 738 O O . GLN A 1 99 ? 25.905 -8.226 -30.747 1.00 81.94 99 GLN A O 1
ATOM 743 N N . LEU A 1 100 ? 26.628 -7.350 -32.676 1.00 81.00 100 LEU A N 1
ATOM 744 C CA . LEU A 1 100 ? 25.375 -6.658 -32.998 1.00 81.00 100 LEU A CA 1
ATOM 745 C C . LEU A 1 100 ? 24.307 -7.639 -33.492 1.00 81.00 100 LEU A C 1
ATOM 747 O O . LEU A 1 100 ? 23.155 -7.547 -33.073 1.00 81.00 100 LEU A O 1
ATOM 751 N N . VAL A 1 101 ? 24.694 -8.583 -34.352 1.00 80.69 101 VAL A N 1
ATOM 752 C CA . VAL A 1 101 ? 23.800 -9.605 -34.915 1.00 80.69 101 VAL A CA 1
ATOM 753 C C . VAL A 1 101 ? 23.429 -10.656 -33.872 1.00 80.69 101 VAL A C 1
ATOM 755 O O . VAL A 1 101 ? 22.259 -11.023 -33.782 1.00 80.69 101 VAL A O 1
ATOM 758 N N . ASP A 1 102 ? 24.405 -11.121 -33.085 1.00 78.44 102 ASP A N 1
ATOM 759 C CA . ASP A 1 102 ? 24.205 -12.129 -32.048 1.00 78.44 102 ASP A CA 1
ATOM 760 C C . ASP A 1 102 ? 24.496 -11.562 -30.638 1.00 78.44 102 ASP A C 1
ATOM 762 O O . ASP A 1 102 ? 25.656 -11.465 -30.225 1.00 78.44 102 ASP A O 1
ATOM 766 N N . PRO A 1 103 ? 23.454 -11.216 -29.859 1.00 67.62 103 PRO A N 1
ATOM 767 C CA . PRO A 1 103 ? 23.567 -10.708 -28.483 1.00 67.62 103 PRO A CA 1
ATOM 768 C C . PRO A 1 103 ? 24.188 -11.716 -27.498 1.00 67.62 103 PRO A C 1
ATOM 770 O O . PRO A 1 103 ? 24.576 -11.341 -26.389 1.00 67.62 103 PRO A O 1
ATOM 773 N N . ARG A 1 104 ? 24.250 -13.006 -27.854 1.00 72.19 104 ARG A N 1
ATOM 774 C CA . ARG A 1 104 ? 24.779 -14.079 -26.997 1.00 72.19 104 ARG A CA 1
ATOM 775 C C . ARG A 1 104 ? 26.264 -14.336 -27.233 1.00 72.19 104 ARG A C 1
ATOM 777 O O . ARG A 1 104 ? 26.847 -15.158 -26.530 1.00 72.19 104 ARG A O 1
ATOM 784 N N . LYS A 1 105 ? 26.875 -13.652 -28.204 1.00 75.06 105 LYS A N 1
ATOM 785 C CA . LYS A 1 105 ? 28.294 -13.795 -28.523 1.00 75.06 105 LYS A CA 1
ATOM 786 C C . LYS A 1 105 ? 29.159 -13.122 -27.452 1.00 75.06 105 LYS A C 1
ATOM 788 O O . LYS A 1 105 ? 28.934 -11.967 -27.099 1.00 75.06 105 LYS A O 1
ATOM 793 N N . ASP A 1 106 ? 30.152 -13.854 -26.956 1.00 59.75 106 ASP A N 1
ATOM 794 C CA . ASP A 1 106 ? 31.115 -13.394 -25.949 1.00 59.75 106 ASP A CA 1
ATOM 795 C C . ASP A 1 106 ? 32.341 -12.740 -26.632 1.00 59.75 106 ASP A C 1
ATOM 797 O O . ASP A 1 106 ? 32.856 -13.309 -27.603 1.00 59.75 106 ASP A O 1
ATOM 801 N N . PRO A 1 107 ? 32.824 -11.558 -26.191 1.00 71.88 107 PRO A N 1
ATOM 802 C CA . PRO A 1 107 ? 32.261 -10.683 -25.159 1.00 71.88 107 PRO A CA 1
ATOM 803 C C . PRO A 1 107 ? 30.994 -9.950 -25.596 1.00 71.88 107 PRO A C 1
ATOM 805 O O . PRO A 1 107 ? 30.913 -9.433 -26.713 1.00 71.88 107 PRO A O 1
ATOM 808 N N . GLN A 1 108 ? 30.031 -9.845 -24.674 1.00 74.56 108 GLN A N 1
ATOM 809 C CA . GLN A 1 108 ? 28.821 -9.056 -24.887 1.00 74.56 108 GLN A CA 1
ATOM 810 C C . GLN A 1 108 ? 29.149 -7.564 -24.983 1.00 74.56 108 GLN A C 1
ATOM 812 O O . GLN A 1 108 ? 29.835 -6.981 -24.137 1.00 74.56 108 GLN A O 1
ATOM 817 N N . LEU A 1 109 ? 28.606 -6.918 -26.011 1.00 82.00 109 LEU A N 1
ATOM 818 C CA . LEU A 1 109 ? 28.719 -5.477 -26.181 1.00 82.00 109 LEU A CA 1
ATOM 819 C C . LEU A 1 109 ? 27.804 -4.769 -25.166 1.00 82.00 109 LEU A C 1
ATOM 821 O O . LEU A 1 109 ? 26.595 -4.980 -25.165 1.00 82.00 109 LEU A O 1
ATOM 825 N N . SER A 1 110 ? 28.350 -3.921 -24.294 1.00 83.88 110 SER A N 1
ATOM 826 C CA . SER A 1 110 ? 27.545 -3.113 -23.363 1.00 83.88 110 SER A CA 1
ATOM 827 C C . SER A 1 110 ? 27.268 -1.726 -23.947 1.00 83.88 110 SER A C 1
ATOM 829 O O . SER A 1 110 ? 28.011 -1.241 -24.805 1.00 83.88 110 SER A O 1
ATOM 831 N N . ILE A 1 111 ? 26.216 -1.060 -23.465 1.00 79.69 111 ILE A N 1
ATOM 832 C CA . ILE A 1 111 ? 25.880 0.307 -23.891 1.00 79.69 111 ILE A CA 1
ATOM 833 C C . ILE A 1 111 ? 26.986 1.313 -23.529 1.00 79.69 111 ILE A C 1
ATOM 835 O O . ILE A 1 111 ? 27.268 2.233 -24.294 1.00 79.69 111 ILE A O 1
ATOM 839 N N . GLU A 1 112 ? 27.686 1.092 -22.414 1.00 82.38 112 GLU A N 1
ATOM 840 C CA . GLU A 1 112 ? 28.838 1.893 -21.990 1.00 82.38 112 GLU A CA 1
ATOM 841 C C . GLU A 1 112 ? 30.022 1.723 -22.946 1.00 82.38 112 GLU A C 1
ATOM 843 O O . GLU A 1 112 ? 30.656 2.706 -23.334 1.00 82.38 112 GLU A O 1
ATOM 848 N N . HIS A 1 113 ? 30.277 0.493 -23.405 1.00 85.88 113 HIS A N 1
ATOM 849 C CA . HIS A 1 113 ? 31.297 0.228 -24.417 1.00 85.88 113 HIS A CA 1
ATOM 850 C C . HIS A 1 113 ? 30.970 0.908 -25.751 1.00 85.88 113 HIS A C 1
ATOM 852 O O . HIS A 1 113 ? 31.887 1.396 -26.417 1.00 85.88 113 HIS A O 1
ATOM 858 N N . VAL A 1 114 ? 29.690 0.962 -26.139 1.00 86.75 114 VAL A N 1
ATOM 859 C CA . VAL A 1 114 ? 29.234 1.688 -27.337 1.00 86.75 114 VAL A CA 1
ATOM 860 C C . VAL A 1 114 ? 29.428 3.189 -27.160 1.00 86.75 114 VAL A C 1
ATOM 862 O O . VAL A 1 114 ? 30.010 3.825 -28.034 1.00 86.75 114 VAL A O 1
ATOM 865 N N . ARG A 1 115 ? 29.027 3.754 -26.015 1.00 85.50 115 ARG A N 1
ATOM 866 C CA . ARG A 1 115 ? 29.229 5.176 -25.703 1.00 85.50 115 ARG A CA 1
ATOM 867 C C . ARG A 1 115 ? 30.705 5.562 -25.744 1.00 85.50 115 ARG A C 1
ATOM 869 O O . ARG A 1 115 ? 31.056 6.545 -26.386 1.00 85.50 115 ARG A O 1
ATOM 876 N N . ALA A 1 116 ? 31.571 4.776 -25.108 1.00 86.88 116 ALA A N 1
ATOM 877 C CA . ALA A 1 116 ? 33.009 5.027 -25.084 1.00 86.88 116 ALA A CA 1
ATOM 878 C C . ALA A 1 116 ? 33.657 4.882 -26.472 1.00 86.88 116 ALA A C 1
ATOM 880 O O . ALA A 1 116 ? 34.581 5.621 -26.806 1.00 86.88 116 ALA A O 1
ATOM 881 N N . ALA A 1 117 ? 33.197 3.937 -27.299 1.00 88.69 117 ALA A N 1
ATOM 882 C CA . ALA A 1 117 ? 33.651 3.819 -28.684 1.00 88.69 117 ALA A CA 1
ATOM 883 C C . ALA A 1 117 ? 33.191 5.013 -29.532 1.00 88.69 117 ALA A C 1
ATOM 885 O O . ALA A 1 117 ? 34.005 5.607 -30.232 1.00 88.69 117 ALA A O 1
ATOM 886 N N . ALA A 1 118 ? 31.921 5.405 -29.414 1.00 87.75 118 ALA A N 1
ATOM 887 C CA . ALA A 1 118 ? 31.370 6.541 -30.137 1.00 87.75 118 ALA A CA 1
ATOM 888 C C . ALA A 1 118 ? 32.044 7.858 -29.738 1.00 87.75 118 ALA A C 1
ATOM 890 O O . ALA A 1 118 ? 32.342 8.661 -30.613 1.00 87.75 118 ALA A O 1
ATOM 891 N N . GLN A 1 119 ? 32.341 8.054 -28.448 1.00 87.56 119 GLN A N 1
ATOM 892 C CA . GLN A 1 119 ? 33.052 9.240 -27.972 1.00 87.56 119 GLN A CA 1
ATOM 893 C C . GLN A 1 119 ? 34.468 9.317 -28.549 1.00 87.56 119 GLN A C 1
ATOM 895 O O . GLN A 1 119 ? 34.841 10.357 -29.072 1.00 87.56 119 GLN A O 1
ATOM 900 N N . ARG A 1 120 ? 35.223 8.208 -28.551 1.00 88.88 120 ARG A N 1
ATOM 901 C CA . ARG A 1 120 ? 36.566 8.174 -29.158 1.00 88.88 120 ARG A CA 1
ATOM 902 C C . ARG A 1 120 ? 36.535 8.536 -30.642 1.00 88.88 120 ARG A C 1
ATOM 904 O O . ARG A 1 120 ? 37.304 9.384 -31.073 1.00 88.88 120 ARG A O 1
ATOM 911 N N . VAL A 1 121 ? 35.607 7.954 -31.402 1.00 87.38 121 VAL A N 1
ATOM 912 C CA . VAL A 1 121 ? 35.442 8.275 -32.831 1.00 87.38 121 VAL A CA 1
ATOM 913 C C . VAL A 1 121 ? 35.005 9.732 -33.021 1.00 87.38 121 VAL A C 1
ATOM 915 O O . VAL A 1 121 ? 35.484 10.408 -33.927 1.00 87.38 121 VAL A O 1
ATOM 918 N N . ALA A 1 122 ? 34.126 10.247 -32.160 1.00 86.38 122 ALA A N 1
ATOM 919 C CA . ALA A 1 122 ? 33.689 11.638 -32.198 1.00 86.38 122 ALA A CA 1
ATOM 920 C C . ALA A 1 122 ? 34.828 12.627 -31.892 1.00 86.38 122 ALA A C 1
ATOM 922 O O . ALA A 1 122 ? 34.866 13.696 -32.504 1.00 86.38 122 ALA A O 1
ATOM 923 N N . ASP A 1 123 ? 35.747 12.271 -30.991 1.00 86.19 123 ASP A N 1
ATOM 924 C CA . ASP A 1 123 ? 36.942 13.055 -30.661 1.00 86.19 123 ASP A CA 1
ATOM 925 C C . ASP A 1 123 ? 37.962 13.019 -31.816 1.00 86.19 123 ASP A C 1
ATOM 927 O O . ASP A 1 123 ? 38.504 14.056 -32.201 1.00 86.19 123 ASP A O 1
ATOM 931 N N . GLU A 1 124 ? 38.173 11.846 -32.428 1.00 85.50 124 GLU A N 1
ATOM 932 C CA . GLU A 1 124 ? 39.044 11.659 -33.600 1.00 85.50 124 GLU A CA 1
ATOM 933 C C . GLU A 1 124 ? 38.552 12.455 -34.819 1.00 85.50 124 GLU A C 1
ATOM 935 O O . GLU A 1 124 ? 39.334 13.156 -35.463 1.00 85.50 124 GLU A O 1
ATOM 940 N N . LEU A 1 125 ? 37.249 12.405 -35.117 1.00 82.06 125 LEU A N 1
ATOM 941 C CA . LEU A 1 125 ? 36.638 13.190 -36.197 1.00 82.06 125 LEU A CA 1
ATOM 942 C C . LEU A 1 125 ? 36.587 14.688 -35.856 1.00 82.06 125 LEU A C 1
ATOM 944 O O . LEU A 1 125 ? 36.809 15.538 -36.722 1.00 82.06 125 LEU A O 1
ATOM 948 N N . GLY A 1 126 ? 36.342 15.021 -34.586 1.00 76.69 126 GLY A N 1
ATOM 949 C CA . GLY A 1 126 ? 36.307 16.391 -34.071 1.00 76.69 126 GLY A CA 1
ATOM 950 C C . GLY A 1 126 ? 37.665 17.101 -34.080 1.00 76.69 126 GLY A C 1
ATOM 951 O O . GLY A 1 126 ? 37.705 18.333 -34.084 1.00 76.69 126 GLY A O 1
ATOM 952 N N . ALA A 1 127 ? 38.777 16.360 -34.169 1.00 75.06 127 ALA A N 1
ATOM 953 C CA . ALA A 1 127 ? 40.118 16.919 -34.359 1.00 75.06 127 ALA A CA 1
ATOM 954 C C . ALA A 1 127 ? 40.269 17.683 -35.694 1.00 75.06 127 ALA A C 1
ATOM 956 O O . ALA A 1 127 ? 41.163 18.523 -35.829 1.00 75.06 127 ALA A O 1
ATOM 957 N N . ALA A 1 128 ? 39.369 17.453 -36.661 1.00 75.06 128 ALA A N 1
ATOM 958 C CA . ALA A 1 128 ? 39.262 18.194 -37.918 1.00 75.06 128 ALA A CA 1
ATOM 959 C C . ALA A 1 128 ? 37.972 19.057 -37.967 1.00 75.06 128 ALA A C 1
ATOM 961 O O . ALA A 1 128 ? 37.061 18.793 -38.761 1.00 75.06 128 ALA A O 1
ATOM 962 N N . PRO A 1 129 ? 37.887 20.162 -37.196 1.00 66.81 129 PRO A N 1
ATOM 963 C CA . PRO A 1 129 ? 36.643 20.915 -36.965 1.00 66.81 129 PRO A CA 1
ATOM 964 C C . PRO A 1 129 ? 36.053 21.600 -38.210 1.00 66.81 129 PRO A C 1
ATOM 966 O O . PRO A 1 129 ? 34.916 22.070 -38.190 1.00 66.81 129 PRO A O 1
ATOM 969 N N . LYS A 1 130 ? 36.811 21.675 -39.315 1.00 66.88 130 LYS A N 1
ATOM 970 C CA . LYS A 1 130 ? 36.320 22.178 -40.611 1.00 66.88 130 LYS A CA 1
ATOM 971 C C . LYS A 1 130 ? 35.369 21.200 -41.310 1.00 66.88 130 LYS A C 1
ATOM 973 O O . LYS A 1 130 ? 34.617 21.632 -42.178 1.00 66.88 130 LYS A O 1
ATOM 978 N N . GLN A 1 131 ? 35.427 19.915 -40.965 1.00 68.88 131 GLN A N 1
ATOM 979 C CA . GLN A 1 131 ? 34.661 18.844 -41.611 1.00 68.88 131 GLN A CA 1
ATOM 980 C C . GLN A 1 131 ? 33.618 18.221 -40.675 1.00 68.88 131 GLN A C 1
ATOM 982 O O . GLN A 1 131 ? 32.607 17.727 -41.162 1.00 68.88 131 GLN A O 1
ATOM 987 N N . PHE A 1 132 ? 33.824 18.295 -39.355 1.00 78.50 132 PHE A N 1
ATOM 988 C CA . PHE A 1 132 ? 32.930 17.708 -38.358 1.00 78.50 132 PHE A CA 1
ATOM 989 C C . PHE A 1 132 ? 32.770 18.655 -37.163 1.00 78.50 132 PHE A C 1
ATOM 991 O O . PHE A 1 132 ? 33.745 18.987 -36.487 1.00 78.50 132 PHE A O 1
ATOM 998 N N . LYS A 1 133 ? 31.555 19.164 -36.932 1.00 80.25 133 LYS A N 1
ATOM 999 C CA . LYS A 1 133 ? 31.298 20.153 -35.874 1.00 80.25 133 LYS A CA 1
ATOM 1000 C C . LYS A 1 133 ? 31.021 19.457 -34.542 1.00 80.25 133 LYS A C 1
ATOM 1002 O O . LYS A 1 133 ? 30.578 18.317 -34.507 1.00 80.25 133 LYS A O 1
ATOM 1007 N N . ALA A 1 134 ? 31.142 20.194 -33.436 1.00 76.62 134 ALA A N 1
ATOM 1008 C CA . ALA A 1 134 ? 30.795 19.688 -32.101 1.00 76.62 134 ALA A CA 1
ATOM 1009 C C . ALA A 1 134 ? 29.350 19.145 -32.008 1.00 76.62 134 ALA A C 1
ATOM 1011 O O . ALA A 1 134 ? 29.094 18.158 -31.323 1.00 76.62 134 ALA A O 1
ATOM 1012 N N . ALA A 1 135 ? 28.410 19.751 -32.743 1.00 76.69 135 ALA A N 1
ATOM 1013 C CA . ALA A 1 135 ? 27.036 19.257 -32.836 1.00 76.69 135 ALA A CA 1
ATOM 1014 C C . ALA A 1 135 ? 26.938 17.882 -33.529 1.00 76.69 135 ALA A C 1
ATOM 1016 O O . ALA A 1 135 ? 26.068 17.083 -33.179 1.00 76.69 135 ALA A O 1
ATOM 1017 N N . ASP A 1 136 ? 27.834 17.599 -34.478 1.00 79.62 136 ASP A N 1
ATOM 1018 C CA . ASP A 1 136 ? 27.905 16.328 -35.201 1.00 79.62 136 ASP A CA 1
ATOM 1019 C C . ASP A 1 136 ? 28.547 15.244 -34.320 1.00 79.62 136 ASP A C 1
ATOM 1021 O O . ASP A 1 136 ? 28.067 14.111 -34.306 1.00 79.62 136 ASP A O 1
ATOM 1025 N N . SER A 1 137 ? 29.531 15.607 -33.484 1.00 81.38 137 SER A N 1
ATOM 1026 C CA . SER A 1 137 ? 30.089 14.742 -32.430 1.00 81.38 137 SER A CA 1
ATOM 1027 C C . SER A 1 137 ? 29.022 14.297 -31.429 1.00 81.38 137 SER A C 1
ATOM 1029 O O . SER A 1 137 ? 28.858 13.103 -31.177 1.00 81.38 137 SER A O 1
ATOM 1031 N N . GLU A 1 138 ? 28.230 15.238 -30.909 1.00 78.94 138 GLU A N 1
ATOM 1032 C CA . GLU A 1 138 ? 27.117 14.931 -30.001 1.00 78.94 138 GLU A CA 1
ATOM 1033 C C . GLU A 1 138 ? 26.038 14.086 -30.704 1.00 78.94 138 GLU A C 1
ATOM 1035 O O . GLU A 1 138 ? 25.407 13.217 -30.099 1.00 78.94 138 GLU A O 1
ATOM 1040 N N . ARG A 1 139 ? 25.791 14.331 -31.997 1.00 80.25 139 ARG A N 1
ATOM 1041 C CA . ARG A 1 139 ? 24.833 13.556 -32.798 1.00 80.25 139 ARG A CA 1
ATOM 1042 C C . ARG A 1 139 ? 25.305 12.115 -33.015 1.00 80.25 139 ARG A C 1
ATOM 1044 O O . ARG A 1 139 ? 24.496 11.209 -32.837 1.00 80.25 139 ARG A O 1
ATOM 1051 N N . LEU A 1 140 ? 26.583 11.899 -33.327 1.00 84.00 140 LEU A N 1
ATOM 1052 C CA . LEU A 1 140 ? 27.174 10.568 -33.498 1.00 84.00 140 LEU A CA 1
ATOM 1053 C C . LEU A 1 140 ? 27.011 9.715 -32.236 1.00 84.00 140 LEU A C 1
ATOM 1055 O O . LEU A 1 140 ? 26.504 8.597 -32.315 1.00 84.00 140 LEU A O 1
ATOM 1059 N N . VAL A 1 141 ? 27.377 10.249 -31.067 1.00 83.50 141 VAL A N 1
ATOM 1060 C CA . VAL A 1 141 ? 27.252 9.519 -29.793 1.00 83.50 141 VAL A CA 1
ATOM 1061 C C . VAL A 1 141 ? 25.796 9.130 -29.525 1.00 83.50 141 VAL A C 1
ATOM 1063 O O . VAL A 1 141 ? 25.513 7.977 -29.190 1.00 83.50 141 VAL A O 1
ATOM 1066 N N . ARG A 1 142 ? 24.859 10.059 -29.752 1.00 77.25 142 ARG A N 1
ATOM 1067 C CA . ARG A 1 142 ? 23.421 9.807 -29.583 1.00 77.25 142 ARG A CA 1
ATOM 1068 C C . ARG A 1 142 ? 22.900 8.736 -30.530 1.00 77.25 142 ARG A C 1
ATOM 1070 O O . ARG A 1 142 ? 22.259 7.789 -30.081 1.00 77.25 142 ARG A O 1
ATOM 1077 N N . HIS A 1 143 ? 23.185 8.861 -31.823 1.00 82.56 143 HIS A N 1
ATOM 1078 C CA . HIS A 1 143 ? 22.728 7.894 -32.814 1.00 82.56 143 HIS A CA 1
ATOM 1079 C C . HIS A 1 143 ? 23.358 6.518 -32.606 1.00 82.56 143 HIS A C 1
ATOM 1081 O O . HIS A 1 143 ? 22.652 5.529 -32.756 1.00 82.56 143 HIS A O 1
ATOM 1087 N N . ALA A 1 144 ? 24.627 6.425 -32.202 1.00 84.12 144 ALA A N 1
ATOM 1088 C CA . ALA A 1 144 ? 25.266 5.145 -31.905 1.00 84.12 144 ALA A CA 1
ATOM 1089 C C . ALA A 1 144 ? 24.541 4.396 -30.776 1.00 84.12 144 ALA A C 1
ATOM 1091 O O . ALA A 1 144 ? 24.172 3.231 -30.934 1.00 84.12 144 ALA A O 1
ATOM 1092 N N . ILE A 1 145 ? 24.280 5.074 -29.656 1.00 80.94 145 ILE A N 1
ATOM 1093 C CA . ILE A 1 145 ? 23.597 4.464 -28.511 1.00 80.94 145 ILE A CA 1
ATOM 1094 C C . ILE A 1 145 ? 22.137 4.134 -28.855 1.00 80.94 145 ILE A C 1
ATOM 1096 O O . ILE A 1 145 ? 21.667 3.038 -28.552 1.00 80.94 145 ILE A O 1
ATOM 1100 N N . ALA A 1 146 ? 21.435 5.039 -29.542 1.00 76.00 146 ALA A N 1
ATOM 1101 C CA . ALA A 1 146 ? 20.052 4.823 -29.952 1.00 76.00 146 ALA A CA 1
ATOM 1102 C C . ALA A 1 146 ? 19.911 3.673 -30.960 1.00 76.00 146 ALA A C 1
ATOM 1104 O O . ALA A 1 146 ? 19.014 2.846 -30.817 1.00 76.00 146 ALA A O 1
ATOM 1105 N N . CYS A 1 147 ? 20.809 3.574 -31.946 1.00 81.94 147 CYS A N 1
ATOM 1106 C CA . CYS A 1 147 ? 20.855 2.441 -32.871 1.00 81.94 147 CYS A CA 1
ATOM 1107 C C . CYS A 1 147 ? 21.069 1.130 -32.117 1.00 81.94 147 CYS A C 1
ATOM 1109 O O . CYS A 1 147 ? 20.360 0.160 -32.370 1.00 81.94 147 CYS A O 1
ATOM 1111 N N . TYR A 1 148 ? 22.011 1.110 -31.170 1.00 84.12 148 TYR A N 1
ATOM 1112 C CA . TYR A 1 148 ? 22.290 -0.077 -30.371 1.00 84.12 148 TYR A CA 1
ATOM 1113 C C . TYR A 1 148 ? 21.073 -0.515 -29.545 1.00 84.12 148 TYR A C 1
ATOM 1115 O O . TYR A 1 148 ? 20.660 -1.672 -29.619 1.00 84.12 148 TYR A O 1
ATOM 1123 N N . GLY A 1 149 ? 20.450 0.412 -28.813 1.00 74.75 149 GLY A N 1
ATOM 1124 C CA . GLY A 1 149 ? 19.273 0.110 -28.001 1.00 74.75 149 GLY A CA 1
ATOM 1125 C C . GLY A 1 149 ? 18.060 -0.312 -28.838 1.00 74.75 149 GLY A C 1
ATOM 1126 O O . GLY A 1 149 ? 17.397 -1.291 -28.499 1.00 74.75 149 GLY A O 1
ATOM 1127 N N . LEU A 1 150 ? 17.789 0.376 -29.956 1.00 73.88 150 LEU A N 1
ATOM 1128 C CA . LEU A 1 150 ? 16.692 0.017 -30.863 1.00 73.88 150 LEU A CA 1
ATOM 1129 C C . LEU A 1 150 ? 16.902 -1.369 -31.470 1.00 73.88 150 LEU A C 1
ATOM 1131 O O . LEU A 1 150 ? 15.947 -2.133 -31.567 1.00 73.88 150 LEU A O 1
ATOM 1135 N N . LEU A 1 151 ? 18.139 -1.717 -31.835 1.00 77.25 151 LEU A N 1
ATOM 1136 C CA . LEU A 1 151 ? 18.467 -3.043 -32.347 1.00 77.25 151 LEU A CA 1
ATOM 1137 C C . LEU A 1 151 ? 18.176 -4.133 -31.302 1.00 77.25 151 LEU A C 1
ATOM 1139 O O . LEU A 1 151 ? 17.511 -5.112 -31.630 1.00 77.25 151 LEU A O 1
ATOM 1143 N N . ARG A 1 152 ? 18.575 -3.937 -30.037 1.00 77.38 152 ARG A N 1
ATOM 1144 C CA . ARG A 1 152 ? 18.307 -4.892 -28.941 1.00 77.38 152 ARG A CA 1
ATOM 1145 C C . ARG A 1 152 ? 16.829 -5.042 -28.605 1.00 77.38 152 ARG A C 1
ATOM 1147 O O . ARG A 1 152 ? 16.359 -6.157 -28.372 1.00 77.38 152 ARG A O 1
ATOM 1154 N N . ALA A 1 153 ? 16.090 -3.936 -28.613 1.00 68.44 153 ALA A N 1
ATOM 1155 C CA . ALA A 1 153 ? 14.645 -3.955 -28.421 1.00 68.44 153 ALA A CA 1
ATOM 1156 C C . ALA A 1 153 ? 13.948 -4.706 -29.569 1.00 68.44 153 ALA A C 1
ATOM 1158 O O . ALA A 1 153 ? 13.106 -5.573 -29.336 1.00 68.44 153 ALA A O 1
ATOM 1159 N N . LEU A 1 154 ? 14.346 -4.432 -30.816 1.00 69.38 154 LEU A N 1
ATOM 1160 C CA . LEU A 1 154 ? 13.799 -5.096 -31.997 1.00 69.38 154 LEU A CA 1
ATOM 1161 C C . LEU A 1 154 ? 14.131 -6.599 -32.034 1.00 69.38 154 LEU A C 1
ATOM 1163 O O . LEU A 1 154 ? 13.266 -7.387 -32.411 1.00 69.38 154 LEU A O 1
ATOM 1167 N N . GLN A 1 155 ? 15.324 -7.006 -31.581 1.00 72.12 155 GLN A N 1
ATOM 1168 C CA . GLN A 1 155 ? 15.762 -8.407 -31.446 1.00 72.12 155 GLN A CA 1
ATOM 1169 C C . GLN A 1 155 ? 15.080 -9.172 -30.283 1.00 72.12 155 GLN A C 1
ATOM 1171 O O . GLN A 1 155 ? 15.255 -10.388 -30.158 1.00 72.12 155 GLN A O 1
ATOM 1176 N N . ARG A 1 156 ? 14.250 -8.496 -29.466 1.00 62.94 156 ARG A N 1
ATOM 1177 C CA . ARG A 1 156 ? 13.630 -9.016 -28.226 1.00 62.94 156 ARG A CA 1
ATOM 1178 C C . ARG A 1 156 ? 14.645 -9.461 -27.162 1.00 62.94 156 ARG A C 1
ATOM 1180 O O . ARG A 1 156 ? 14.326 -10.322 -26.342 1.00 62.94 156 ARG A O 1
ATOM 1187 N N . ASP A 1 157 ? 15.845 -8.891 -27.164 1.00 60.22 157 ASP A N 1
ATOM 1188 C CA . ASP A 1 157 ? 16.814 -9.124 -26.087 1.00 60.22 157 ASP A CA 1
ATOM 1189 C C . ASP A 1 157 ? 16.580 -8.192 -24.908 1.00 60.22 157 ASP A C 1
ATOM 1191 O O . ASP A 1 157 ? 16.862 -8.563 -23.772 1.00 60.22 157 ASP A O 1
ATOM 1195 N N . TRP A 1 158 ? 16.070 -6.988 -25.180 1.00 64.00 158 TRP A N 1
ATOM 1196 C CA . TRP A 1 158 ? 15.722 -6.009 -24.157 1.00 64.00 158 TRP A CA 1
ATOM 1197 C C . TRP A 1 158 ? 14.209 -5.877 -24.023 1.00 64.00 158 TRP A C 1
ATOM 1199 O O . TRP A 1 158 ? 13.488 -5.777 -25.020 1.00 64.00 158 TRP A O 1
ATOM 1209 N N . THR A 1 159 ? 13.730 -5.838 -22.780 1.00 60.56 159 THR A N 1
ATOM 1210 C CA . THR A 1 159 ? 12.378 -5.355 -22.479 1.00 60.56 159 THR A CA 1
ATOM 1211 C C . THR A 1 159 ? 12.298 -3.842 -22.695 1.00 60.56 159 THR A C 1
ATOM 1213 O O . THR A 1 159 ? 13.317 -3.152 -22.770 1.00 60.56 159 THR A O 1
ATOM 1216 N N . LEU A 1 160 ? 11.075 -3.307 -22.783 1.00 53.69 160 LEU A N 1
ATOM 1217 C CA . LEU A 1 160 ? 10.865 -1.858 -22.848 1.00 53.69 160 LEU A CA 1
ATOM 1218 C C . LEU A 1 160 ? 11.517 -1.150 -21.651 1.00 53.69 160 LEU A C 1
ATOM 1220 O O . LEU A 1 160 ? 12.184 -0.138 -21.844 1.00 53.69 160 LEU A O 1
ATOM 1224 N N . ASP A 1 161 ? 11.391 -1.726 -20.455 1.00 50.97 161 ASP A N 1
ATOM 1225 C CA . ASP A 1 161 ? 11.984 -1.189 -19.228 1.00 50.97 161 ASP A CA 1
ATOM 1226 C C . ASP A 1 161 ? 13.515 -1.167 -19.312 1.00 50.97 161 ASP A C 1
ATOM 1228 O O . ASP A 1 161 ? 14.129 -0.129 -19.099 1.00 50.97 161 ASP A O 1
ATOM 1232 N N . GLN A 1 162 ? 14.139 -2.261 -19.762 1.00 61.53 162 GLN A N 1
ATOM 1233 C CA . GLN A 1 162 ? 15.594 -2.328 -19.945 1.00 61.53 162 GLN A CA 1
ATOM 1234 C C . GLN A 1 162 ? 16.105 -1.328 -20.989 1.00 61.53 162 GLN A C 1
ATOM 1236 O O . GLN A 1 162 ? 17.171 -0.741 -20.814 1.00 61.53 162 GLN A O 1
ATOM 1241 N N . PHE A 1 163 ? 15.353 -1.112 -22.073 1.00 62.62 163 PHE A N 1
ATOM 1242 C CA . PHE A 1 163 ? 15.686 -0.098 -23.070 1.00 62.62 163 PHE A CA 1
ATOM 1243 C C . PHE A 1 163 ? 15.573 1.322 -22.503 1.00 62.62 163 PHE A C 1
ATOM 1245 O O . PHE A 1 163 ? 16.445 2.151 -22.775 1.00 62.62 163 PHE A O 1
ATOM 1252 N N . ILE A 1 164 ? 14.524 1.603 -21.723 1.00 59.22 164 ILE A N 1
ATOM 1253 C CA . ILE A 1 164 ? 14.311 2.901 -21.074 1.00 59.22 164 ILE A CA 1
ATOM 1254 C C . ILE A 1 164 ? 15.410 3.166 -20.047 1.00 59.22 164 ILE A C 1
ATOM 1256 O O . ILE A 1 164 ? 16.018 4.230 -20.111 1.00 59.22 164 ILE A O 1
ATOM 1260 N N . ASP A 1 165 ? 15.717 2.207 -19.175 1.00 60.62 165 ASP A N 1
ATOM 1261 C CA . ASP A 1 165 ? 16.744 2.338 -18.138 1.00 60.62 165 ASP A CA 1
ATOM 1262 C C . ASP A 1 165 ? 18.132 2.541 -18.758 1.00 60.62 165 ASP A C 1
ATOM 1264 O O . ASP A 1 165 ? 18.837 3.498 -18.433 1.00 60.62 165 ASP A O 1
ATOM 1268 N N . ALA A 1 166 ? 18.497 1.713 -19.742 1.00 63.62 166 ALA A N 1
ATOM 1269 C CA . ALA A 1 166 ? 19.782 1.828 -20.424 1.00 63.62 166 ALA A CA 1
ATOM 1270 C C . ALA A 1 166 ? 19.907 3.152 -21.199 1.00 63.62 166 ALA A C 1
ATOM 1272 O O . ALA A 1 166 ? 20.959 3.798 -21.159 1.00 63.62 166 ALA A O 1
ATOM 1273 N N . SER A 1 167 ? 18.846 3.592 -21.884 1.00 61.09 167 SER A N 1
ATOM 1274 C CA . SER A 1 167 ? 18.819 4.891 -22.575 1.00 61.09 167 SER A CA 1
ATOM 1275 C C . SER A 1 167 ? 18.860 6.051 -21.583 1.00 61.09 167 SER A C 1
ATOM 1277 O O . SER A 1 167 ? 19.530 7.055 -21.830 1.00 61.09 167 SER A O 1
ATOM 1279 N N . TYR A 1 168 ? 18.203 5.910 -20.432 1.00 59.00 168 TYR A N 1
ATOM 1280 C CA . TYR A 1 168 ? 18.219 6.915 -19.386 1.00 59.00 168 TYR A CA 1
ATOM 1281 C C . TYR A 1 168 ? 19.624 7.104 -18.824 1.00 59.00 168 TYR A C 1
ATOM 1283 O O . TYR A 1 168 ? 20.151 8.213 -18.876 1.00 59.00 168 TYR A O 1
ATOM 1291 N N . ASP A 1 169 ? 20.275 6.035 -18.374 1.00 61.88 169 ASP A N 1
ATOM 1292 C CA . ASP A 1 169 ? 21.598 6.126 -17.757 1.00 61.88 169 ASP A CA 1
ATOM 1293 C C . ASP A 1 169 ? 22.700 6.564 -18.729 1.00 61.88 169 ASP A C 1
ATOM 1295 O O . ASP A 1 169 ? 23.640 7.252 -18.327 1.00 61.88 169 ASP A O 1
ATOM 1299 N N . SER A 1 170 ? 22.598 6.210 -20.012 1.00 62.19 170 SER A N 1
ATOM 1300 C CA . SER A 1 170 ? 23.663 6.470 -20.991 1.00 62.19 170 SER A CA 1
ATOM 1301 C C . SER A 1 170 ? 23.477 7.743 -21.824 1.00 62.19 170 SER A C 1
ATOM 1303 O O . SER A 1 170 ? 24.480 8.344 -22.219 1.00 62.19 170 SER A O 1
ATOM 1305 N N . LEU A 1 171 ? 22.232 8.169 -22.077 1.00 61.69 171 LEU A N 1
ATOM 1306 C CA . LEU A 1 171 ? 21.900 9.338 -22.901 1.00 61.69 171 LEU A CA 1
ATOM 1307 C C . LEU A 1 171 ? 21.222 10.440 -22.091 1.00 61.69 171 LEU A C 1
ATOM 1309 O O . LEU A 1 171 ? 21.662 11.587 -22.120 1.00 61.69 171 LEU A O 1
ATOM 1313 N N . TRP A 1 172 ? 20.150 10.114 -21.370 1.00 58.88 172 TRP A N 1
ATOM 1314 C CA . TRP A 1 172 ? 19.236 11.141 -20.859 1.00 58.88 172 TRP A CA 1
ATOM 1315 C C . TRP A 1 172 ? 19.636 11.734 -19.507 1.00 58.88 172 TRP A C 1
ATOM 1317 O O . TRP A 1 172 ? 19.385 12.914 -19.262 1.00 58.88 172 TRP A O 1
ATOM 1327 N N . ARG A 1 173 ? 20.317 10.966 -18.652 1.00 56.56 173 ARG A N 1
ATOM 1328 C CA . ARG A 1 173 ? 20.764 11.373 -17.309 1.00 56.56 173 ARG A CA 1
ATOM 1329 C C . ARG A 1 173 ? 21.692 12.589 -17.320 1.00 56.56 173 ARG A C 1
ATOM 1331 O O . ARG A 1 173 ? 21.716 13.342 -16.354 1.00 56.56 173 ARG A O 1
ATOM 1338 N N . TYR A 1 174 ? 22.440 12.784 -18.404 1.00 52.41 174 TYR A N 1
ATOM 1339 C CA . TYR A 1 174 ? 23.391 13.890 -18.560 1.00 52.41 174 TYR A CA 1
ATOM 1340 C C . TYR A 1 174 ? 22.804 15.097 -19.308 1.00 52.41 174 TYR A C 1
ATOM 1342 O O . TYR A 1 174 ? 23.438 16.147 -19.351 1.00 52.41 174 TYR A O 1
ATOM 1350 N N . GLU A 1 175 ? 21.612 14.955 -19.897 1.00 49.84 175 GLU A N 1
ATOM 1351 C CA . GLU A 1 175 ? 20.976 15.981 -20.734 1.00 49.84 175 GLU A CA 1
ATOM 1352 C C . GLU A 1 175 ? 19.686 16.549 -20.138 1.00 49.84 175 GLU A C 1
ATOM 1354 O O . GLU A 1 175 ? 19.218 17.576 -20.623 1.00 49.84 175 GLU A O 1
ATOM 1359 N N . ALA A 1 176 ? 19.094 15.918 -19.119 1.00 45.91 176 ALA A N 1
ATOM 1360 C CA . ALA A 1 176 ? 17.884 16.423 -18.485 1.00 45.91 176 ALA A CA 1
ATOM 1361 C C . ALA A 1 176 ? 18.178 17.767 -17.785 1.00 45.91 176 ALA A C 1
ATOM 1363 O O . ALA A 1 176 ? 18.869 17.777 -16.763 1.00 45.91 176 ALA A O 1
ATOM 1364 N N . PRO A 1 177 ? 17.673 18.917 -18.281 1.00 44.97 177 PRO A N 1
ATOM 1365 C CA . PRO A 1 177 ? 17.726 20.136 -17.500 1.00 44.97 177 PRO A CA 1
ATOM 1366 C C . PRO A 1 177 ? 16.871 19.916 -16.252 1.00 44.97 177 PRO A C 1
ATOM 1368 O O . PRO A 1 177 ? 15.698 19.554 -16.367 1.00 44.97 177 PRO A O 1
ATOM 1371 N N . GLU A 1 178 ? 17.419 20.203 -15.072 1.00 46.56 178 GLU A N 1
ATOM 1372 C CA . GLU A 1 178 ? 16.704 20.154 -13.785 1.00 46.56 178 GLU A CA 1
ATOM 1373 C C . GLU A 1 178 ? 15.408 21.009 -13.758 1.00 46.56 178 GLU A C 1
ATOM 1375 O O . GLU A 1 178 ? 14.655 20.959 -12.790 1.00 46.56 178 GLU A O 1
ATOM 1380 N N . ALA A 1 179 ? 15.108 21.786 -14.811 1.00 38.88 179 ALA A N 1
ATOM 1381 C CA . ALA A 1 179 ? 14.108 22.854 -14.811 1.00 38.88 179 ALA A CA 1
ATOM 1382 C C . ALA A 1 179 ? 13.024 22.810 -15.916 1.00 38.88 179 ALA A C 1
ATOM 1384 O O . ALA A 1 179 ? 12.225 23.745 -16.005 1.00 38.88 179 ALA A O 1
ATOM 1385 N N . ALA A 1 180 ? 12.937 21.788 -16.778 1.00 41.50 180 ALA A N 1
ATOM 1386 C CA . ALA A 1 180 ? 11.877 21.755 -17.800 1.00 41.50 180 ALA A CA 1
ATOM 1387 C C . ALA A 1 180 ? 10.606 21.063 -17.275 1.00 41.50 180 ALA A C 1
ATOM 1389 O O . ALA A 1 180 ? 10.492 19.838 -17.285 1.00 41.50 180 ALA A O 1
ATOM 1390 N N . GLY A 1 181 ? 9.643 21.868 -16.818 1.00 42.91 181 GLY A N 1
ATOM 1391 C CA . GLY A 1 181 ? 8.335 21.399 -16.357 1.00 42.91 181 GLY A CA 1
ATOM 1392 C C . GLY A 1 181 ? 7.589 20.522 -17.376 1.00 42.91 181 GLY A C 1
ATOM 1393 O O . GLY A 1 181 ? 7.660 20.731 -18.591 1.00 42.91 181 GLY A O 1
ATOM 1394 N N . LEU A 1 182 ? 6.839 19.557 -16.837 1.00 40.16 182 LEU A N 1
ATOM 1395 C CA . LEU A 1 182 ? 6.148 18.447 -17.512 1.00 40.16 182 LEU A CA 1
ATOM 1396 C C . LEU A 1 182 ? 5.304 18.858 -18.740 1.00 40.16 182 LEU A C 1
ATOM 1398 O O . LEU A 1 182 ? 5.257 18.129 -19.728 1.00 40.16 182 LEU A O 1
ATOM 1402 N N . GLU A 1 183 ? 4.687 20.042 -18.722 1.00 41.56 183 GLU A N 1
ATOM 1403 C CA . GLU A 1 183 ? 3.842 20.558 -19.817 1.00 41.56 183 GLU A CA 1
ATOM 1404 C C . GLU A 1 183 ? 4.634 20.957 -21.073 1.00 41.56 183 GLU A C 1
ATOM 1406 O O . GLU A 1 183 ? 4.184 20.743 -22.204 1.00 41.56 183 GLU A O 1
ATOM 1411 N N . ARG A 1 184 ? 5.848 21.497 -20.899 1.00 41.56 184 ARG A N 1
ATOM 1412 C CA . ARG A 1 184 ? 6.726 21.883 -22.017 1.00 41.56 184 ARG A CA 1
ATOM 1413 C C . ARG A 1 184 ? 7.360 20.660 -22.680 1.00 41.56 184 ARG A C 1
ATOM 1415 O O . ARG A 1 184 ? 7.589 20.661 -23.883 1.00 41.56 184 ARG A O 1
ATOM 1422 N N . ALA A 1 185 ? 7.593 19.610 -21.897 1.00 41.38 185 ALA A N 1
ATOM 1423 C CA . ALA A 1 185 ? 8.076 18.330 -22.389 1.00 41.38 185 ALA A CA 1
ATOM 1424 C C . ALA A 1 185 ? 6.968 17.564 -23.135 1.00 41.38 185 ALA A C 1
ATOM 1426 O O . ALA A 1 185 ? 7.174 17.136 -24.267 1.00 41.38 185 ALA A O 1
ATOM 1427 N N . ALA A 1 186 ? 5.758 17.483 -22.565 1.00 36.84 186 ALA A N 1
ATOM 1428 C CA . ALA A 1 186 ? 4.613 16.794 -23.170 1.00 36.84 186 ALA A CA 1
ATOM 1429 C C . ALA A 1 186 ? 4.186 17.392 -24.525 1.00 36.84 186 ALA A C 1
ATOM 1431 O O . ALA A 1 186 ? 3.864 16.653 -25.455 1.00 36.84 186 ALA A O 1
ATOM 1432 N N . SER A 1 187 ? 4.243 18.720 -24.672 1.00 36.91 187 SER A N 1
ATOM 1433 C CA . SER A 1 187 ? 3.950 19.407 -25.941 1.00 36.91 187 SER A CA 1
ATOM 1434 C C . SER A 1 187 ? 5.001 19.160 -27.035 1.00 36.91 187 SER A C 1
ATOM 1436 O O . SER A 1 187 ? 4.673 19.212 -28.219 1.00 36.91 187 SER A O 1
ATOM 1438 N N . GLN A 1 188 ? 6.244 18.835 -26.670 1.00 38.00 188 GLN A N 1
ATOM 1439 C CA . GLN A 1 188 ? 7.323 18.543 -27.620 1.00 38.00 188 GLN A CA 1
ATOM 1440 C C . GLN A 1 188 ? 7.381 17.060 -28.034 1.00 38.00 188 GLN A C 1
ATOM 1442 O O . GLN A 1 188 ? 7.871 16.758 -29.123 1.00 38.00 188 GLN A O 1
ATOM 1447 N N . VAL A 1 189 ? 6.843 16.137 -27.222 1.00 39.78 189 VAL A N 1
ATOM 1448 C CA . VAL A 1 189 ? 6.796 14.682 -27.512 1.00 39.78 189 VAL A CA 1
ATOM 1449 C C . VAL A 1 189 ? 5.956 14.365 -28.744 1.00 39.78 189 VAL A C 1
ATOM 1451 O O . VAL A 1 189 ? 6.325 13.503 -29.535 1.00 39.78 189 VAL A O 1
ATOM 1454 N N . GLY A 1 190 ? 4.840 15.074 -28.934 1.00 38.41 190 GLY A N 1
ATOM 1455 C CA . GLY A 1 190 ? 3.955 14.853 -30.081 1.00 38.41 190 GLY A CA 1
ATOM 1456 C C . GLY A 1 190 ? 4.549 15.290 -31.425 1.00 38.41 190 GLY A C 1
ATOM 1457 O O . GLY A 1 190 ? 4.072 14.849 -32.467 1.00 38.41 190 GLY A O 1
ATOM 1458 N N . ALA A 1 191 ? 5.585 16.137 -31.414 1.00 39.06 191 ALA A N 1
ATOM 1459 C CA . ALA A 1 191 ? 6.119 16.789 -32.611 1.00 39.06 191 ALA A CA 1
ATOM 1460 C C . ALA A 1 191 ? 7.577 16.424 -32.941 1.00 39.06 191 ALA A C 1
ATOM 1462 O O . ALA A 1 191 ? 8.035 16.720 -34.044 1.00 39.06 191 ALA A O 1
ATOM 1463 N N . SER A 1 192 ? 8.322 15.800 -32.022 1.00 43.50 192 SER A N 1
ATOM 1464 C CA . SER A 1 192 ? 9.779 15.711 -32.131 1.00 43.50 192 SER A CA 1
ATOM 1465 C C . SER A 1 192 ? 10.315 14.279 -32.135 1.00 43.50 192 SER A C 1
ATOM 1467 O O . SER A 1 192 ? 10.047 13.482 -31.242 1.00 43.50 192 SER A O 1
ATOM 1469 N N . SER A 1 193 ? 11.150 13.970 -33.129 1.00 50.75 193 SER A N 1
ATOM 1470 C CA . SER A 1 193 ? 12.044 12.804 -33.172 1.00 50.75 193 SER A CA 1
ATOM 1471 C C . SER A 1 193 ? 13.356 13.021 -32.394 1.00 50.75 193 SER A C 1
ATOM 1473 O O . SER A 1 193 ? 14.323 12.298 -32.626 1.00 50.75 193 SER A O 1
ATOM 1475 N N . ASP A 1 194 ? 13.416 14.036 -31.524 1.00 54.28 194 ASP A N 1
ATOM 1476 C CA . ASP A 1 194 ? 14.606 14.429 -30.766 1.00 54.28 194 ASP A CA 1
ATOM 1477 C C . ASP A 1 194 ? 14.697 13.690 -29.419 1.00 54.28 194 ASP A C 1
ATOM 1479 O O . ASP A 1 194 ? 13.809 13.773 -28.566 1.00 54.28 194 ASP A O 1
ATOM 1483 N N . HIS A 1 195 ? 15.811 12.985 -29.220 1.00 51.69 195 HIS A N 1
ATOM 1484 C CA . HIS A 1 195 ? 16.116 12.192 -28.026 1.00 51.69 195 HIS A CA 1
ATOM 1485 C C . HIS A 1 195 ? 16.110 13.020 -26.737 1.00 51.69 195 HIS A C 1
ATOM 1487 O O . HIS A 1 195 ? 15.790 12.478 -25.679 1.00 51.69 195 HIS A O 1
ATOM 1493 N N . LYS A 1 196 ? 16.394 14.326 -26.826 1.00 51.25 196 LYS A N 1
ATOM 1494 C CA . LYS A 1 196 ? 16.366 15.252 -25.683 1.00 51.25 196 LYS A CA 1
ATOM 1495 C C . LYS A 1 196 ? 14.984 15.338 -25.039 1.00 51.25 196 LYS A C 1
ATOM 1497 O O . LYS A 1 196 ? 14.858 15.366 -23.819 1.00 51.25 196 LYS A O 1
ATOM 1502 N N . VAL A 1 197 ? 13.932 15.323 -25.854 1.00 48.53 197 VAL A N 1
ATOM 1503 C CA . VAL A 1 197 ? 12.547 15.444 -25.382 1.00 48.53 197 VAL A CA 1
ATOM 1504 C C . VAL A 1 197 ? 12.094 14.161 -24.681 1.00 48.53 197 VAL A C 1
ATOM 1506 O O . VAL A 1 197 ? 11.463 14.226 -23.628 1.00 48.53 197 VAL A O 1
ATOM 1509 N N . LEU A 1 198 ? 12.471 12.996 -25.215 1.00 53.72 198 LEU A N 1
ATOM 1510 C CA . LEU A 1 198 ? 12.173 11.700 -24.595 1.00 53.72 198 LEU A CA 1
ATOM 1511 C C . LEU A 1 198 ? 12.885 11.535 -23.244 1.00 53.72 198 LEU A C 1
ATOM 1513 O O . LEU A 1 198 ? 12.275 11.039 -22.299 1.00 53.72 198 LEU A O 1
ATOM 1517 N N . GLY A 1 199 ? 14.117 12.037 -23.118 1.00 50.91 199 GLY A N 1
ATOM 1518 C CA . GLY A 1 199 ? 14.854 12.032 -21.855 1.00 50.91 199 GLY A CA 1
ATOM 1519 C C . GLY A 1 199 ? 14.224 12.878 -20.753 1.00 50.91 199 GLY A C 1
ATOM 1520 O O . GLY A 1 199 ? 14.102 12.423 -19.616 1.00 50.91 199 GLY A O 1
ATOM 1521 N N . ILE A 1 200 ? 13.739 14.076 -21.094 1.00 49.59 200 ILE A N 1
ATOM 1522 C CA . ILE A 1 200 ? 13.022 14.949 -20.149 1.00 49.59 200 ILE A CA 1
ATOM 1523 C C . ILE A 1 200 ? 11.734 14.277 -19.661 1.00 49.59 200 ILE A C 1
ATOM 1525 O O . ILE A 1 200 ? 11.380 14.359 -18.484 1.00 49.59 200 ILE A O 1
ATOM 1529 N N . VAL A 1 201 ? 11.026 13.599 -20.558 1.00 47.50 201 VAL A N 1
ATOM 1530 C CA . VAL A 1 201 ? 9.763 12.922 -20.244 1.00 47.50 201 VAL A CA 1
ATOM 1531 C C . VAL A 1 201 ? 10.016 11.704 -19.363 1.00 47.50 201 VAL A C 1
ATOM 1533 O O . VAL A 1 201 ? 9.345 11.560 -18.342 1.00 47.50 201 VAL A O 1
ATOM 1536 N N . GLY A 1 202 ? 11.030 10.895 -19.685 1.00 52.81 202 GLY A N 1
ATOM 1537 C CA . GLY A 1 202 ? 11.471 9.771 -18.855 1.00 52.81 202 GLY A CA 1
ATOM 1538 C C . GLY A 1 202 ? 11.840 10.205 -17.434 1.00 52.81 202 GLY A C 1
ATOM 1539 O O . GLY A 1 202 ? 11.307 9.655 -16.472 1.00 52.81 202 GLY A O 1
ATOM 1540 N N . ALA A 1 203 ? 12.648 11.262 -17.290 1.00 52.22 203 ALA A N 1
ATOM 1541 C CA . ALA A 1 203 ? 13.017 11.819 -15.985 1.00 52.22 203 ALA A CA 1
ATOM 1542 C C . ALA A 1 203 ? 11.789 12.246 -15.158 1.00 52.22 203 ALA A C 1
ATOM 1544 O O . ALA A 1 203 ? 11.691 11.953 -13.965 1.00 52.22 203 ALA A O 1
ATOM 1545 N N . ASN A 1 204 ? 10.818 12.904 -15.797 1.00 47.81 204 ASN A N 1
ATOM 1546 C CA . ASN A 1 204 ? 9.589 13.345 -15.138 1.00 47.81 204 ASN A CA 1
ATOM 1547 C C . ASN A 1 204 ? 8.681 12.172 -14.728 1.00 47.81 204 ASN A C 1
ATOM 1549 O O . ASN A 1 204 ? 8.083 12.213 -13.649 1.00 47.81 204 ASN A O 1
ATOM 1553 N N . TYR A 1 205 ? 8.577 11.122 -15.549 1.00 50.59 205 TYR A N 1
ATOM 1554 C CA . TYR A 1 205 ? 7.824 9.918 -15.187 1.00 50.59 205 TYR A CA 1
ATOM 1555 C C . TYR A 1 205 ? 8.477 9.170 -14.025 1.00 50.59 205 TYR A C 1
ATOM 1557 O O . TYR A 1 205 ? 7.771 8.829 -13.080 1.00 50.59 205 TYR A O 1
ATOM 1565 N N . LEU A 1 206 ? 9.802 9.001 -14.026 1.00 60.00 206 LEU A N 1
ATOM 1566 C CA . LEU A 1 206 ? 10.528 8.375 -12.916 1.00 60.00 206 LEU A CA 1
ATOM 1567 C C . LEU A 1 206 ? 10.376 9.173 -11.614 1.00 60.00 206 LEU A C 1
ATOM 1569 O O . LEU A 1 206 ? 10.068 8.604 -10.567 1.00 60.00 206 LEU A O 1
ATOM 1573 N N . ALA A 1 207 ? 10.488 10.504 -11.673 1.00 57.94 207 ALA A N 1
ATOM 1574 C CA . ALA A 1 207 ? 10.253 11.363 -10.513 1.00 57.94 207 ALA A CA 1
ATOM 1575 C C . ALA A 1 207 ? 8.810 11.250 -9.986 1.00 57.94 207 ALA A C 1
ATOM 1577 O O . ALA A 1 207 ? 8.579 11.254 -8.772 1.00 57.94 207 ALA A O 1
ATOM 1578 N N . ARG A 1 208 ? 7.826 11.118 -10.885 1.00 54.06 208 ARG A N 1
ATOM 1579 C CA . ARG A 1 208 ? 6.421 10.902 -10.519 1.00 54.06 208 ARG A CA 1
ATOM 1580 C C . ARG A 1 208 ? 6.192 9.521 -9.909 1.00 54.06 208 ARG A C 1
ATOM 1582 O O . ARG A 1 208 ? 5.473 9.450 -8.917 1.00 54.06 208 ARG A O 1
ATOM 1589 N N . ILE A 1 209 ? 6.793 8.466 -10.458 1.00 64.81 209 ILE A N 1
ATOM 1590 C CA . ILE A 1 209 ? 6.733 7.104 -9.906 1.00 64.81 209 ILE A CA 1
ATOM 1591 C C . ILE A 1 209 ? 7.307 7.108 -8.489 1.00 64.81 209 ILE A C 1
ATOM 1593 O O . ILE A 1 209 ? 6.588 6.769 -7.556 1.00 64.81 209 ILE A O 1
ATOM 1597 N N . ALA A 1 210 ? 8.512 7.649 -8.292 1.00 66.50 210 ALA A N 1
ATOM 1598 C CA . ALA A 1 210 ? 9.131 7.746 -6.970 1.00 66.50 210 ALA A CA 1
ATOM 1599 C C . ALA A 1 210 ? 8.278 8.553 -5.971 1.00 66.50 210 ALA A C 1
ATOM 1601 O O . ALA A 1 210 ? 8.209 8.234 -4.783 1.00 66.50 210 ALA A O 1
ATOM 1602 N N . ARG A 1 211 ? 7.601 9.617 -6.427 1.00 68.31 211 ARG A N 1
ATOM 1603 C CA . ARG A 1 211 ? 6.659 10.371 -5.585 1.00 68.31 211 ARG A CA 1
ATOM 1604 C C . ARG A 1 211 ? 5.435 9.533 -5.213 1.00 68.31 211 ARG A C 1
ATOM 1606 O O . ARG A 1 211 ? 5.020 9.580 -4.057 1.00 68.31 211 ARG A O 1
ATOM 1613 N N . LEU A 1 212 ? 4.859 8.808 -6.169 1.00 63.47 212 LEU A N 1
ATOM 1614 C CA . LEU A 1 212 ? 3.703 7.942 -5.939 1.00 63.47 212 LEU A CA 1
ATOM 1615 C C . LEU A 1 212 ? 4.058 6.780 -5.005 1.00 63.47 212 LEU A C 1
ATOM 1617 O O . LEU A 1 212 ? 3.295 6.506 -4.090 1.00 63.47 212 LEU A O 1
ATOM 1621 N N . GLU A 1 213 ? 5.233 6.169 -5.141 1.00 77.06 213 GLU A N 1
ATOM 1622 C CA . GLU A 1 213 ? 5.725 5.122 -4.232 1.00 77.06 213 GLU A CA 1
ATOM 1623 C C . GLU A 1 213 ? 5.875 5.630 -2.794 1.00 77.06 213 GLU A C 1
ATOM 1625 O O . GLU A 1 213 ? 5.446 4.971 -1.845 1.00 77.06 213 GLU A O 1
ATOM 1630 N N . ARG A 1 214 ? 6.408 6.847 -2.610 1.00 79.38 214 ARG A N 1
ATOM 1631 C CA . ARG A 1 214 ? 6.452 7.499 -1.288 1.00 79.38 214 ARG A CA 1
ATOM 1632 C C . ARG A 1 214 ? 5.053 7.763 -0.730 1.00 79.38 214 ARG A C 1
ATOM 1634 O O . ARG A 1 214 ? 4.846 7.661 0.473 1.00 79.38 214 ARG A O 1
ATOM 1641 N N . GLN A 1 215 ? 4.091 8.110 -1.585 1.00 77.88 215 GLN A N 1
ATOM 1642 C CA . GLN A 1 215 ? 2.703 8.303 -1.158 1.00 77.88 215 GLN A CA 1
ATOM 1643 C C . GLN A 1 215 ? 2.041 6.979 -0.773 1.00 77.88 215 GLN A C 1
ATOM 1645 O O . GLN A 1 215 ? 1.374 6.930 0.253 1.00 77.88 215 GLN A O 1
ATOM 1650 N N . VAL A 1 216 ? 2.252 5.912 -1.545 1.00 82.12 216 VAL A N 1
ATOM 1651 C CA . VAL A 1 216 ? 1.736 4.571 -1.236 1.00 82.12 216 VAL A CA 1
ATOM 1652 C C . VAL A 1 216 ? 2.304 4.076 0.089 1.00 82.12 216 VAL A C 1
ATOM 1654 O O . VAL A 1 216 ? 1.534 3.750 0.983 1.00 82.12 216 VAL A O 1
ATOM 1657 N N . THR A 1 217 ? 3.626 4.121 0.267 1.00 87.50 217 THR A N 1
ATOM 1658 C CA . THR A 1 217 ? 4.272 3.703 1.526 1.00 87.50 217 THR A CA 1
ATOM 1659 C C . THR A 1 217 ? 3.802 4.532 2.724 1.00 87.50 217 THR A C 1
ATOM 1661 O O . THR A 1 217 ? 3.579 3.990 3.808 1.00 87.50 217 THR A O 1
ATOM 1664 N N . HIS A 1 218 ? 3.581 5.837 2.543 1.00 88.50 218 HIS A N 1
ATOM 1665 C CA . HIS A 1 218 ? 2.990 6.676 3.582 1.00 88.50 218 HIS A CA 1
ATOM 1666 C C . HIS A 1 218 ? 1.553 6.249 3.923 1.00 88.50 218 HIS A C 1
ATOM 1668 O O . HIS A 1 218 ? 1.263 6.006 5.094 1.00 88.50 218 HIS A O 1
ATOM 1674 N N . LEU A 1 219 ? 0.679 6.074 2.928 1.00 86.69 219 LEU A N 1
ATOM 1675 C CA . LEU A 1 219 ? -0.706 5.635 3.135 1.00 86.69 219 LEU A CA 1
ATOM 1676 C C . LEU A 1 219 ? -0.792 4.234 3.759 1.00 86.69 219 LEU A C 1
ATOM 1678 O O . LEU A 1 219 ? -1.646 3.988 4.608 1.00 86.69 219 LEU A O 1
ATOM 1682 N N . GLU A 1 220 ? 0.107 3.322 3.392 1.00 90.56 220 GLU A N 1
ATOM 1683 C CA . GLU A 1 220 ? 0.219 2.001 4.017 1.00 90.56 220 GLU A CA 1
ATOM 1684 C C . GLU A 1 220 ? 0.593 2.111 5.499 1.00 90.56 220 GLU A C 1
ATOM 1686 O O . GLU A 1 220 ? -0.002 1.432 6.341 1.00 90.56 220 GLU A O 1
ATOM 1691 N N . SER A 1 221 ? 1.528 3.006 5.840 1.00 92.19 221 SER A N 1
ATOM 1692 C CA . SER A 1 221 ? 1.912 3.263 7.231 1.00 92.19 221 SER A CA 1
ATOM 1693 C C . SER A 1 221 ? 0.757 3.855 8.053 1.00 92.19 221 SER A C 1
ATOM 1695 O O . SER A 1 221 ? 0.523 3.432 9.189 1.00 92.19 221 SER A O 1
ATOM 1697 N N . GLU A 1 222 ? -0.025 4.770 7.471 1.00 92.62 222 GLU A N 1
ATOM 1698 C CA . GLU A 1 222 ? -1.211 5.347 8.110 1.00 92.62 222 GLU A CA 1
ATOM 1699 C C . GLU A 1 222 ? -2.319 4.306 8.295 1.00 92.62 222 GLU A C 1
ATOM 1701 O O . GLU A 1 222 ? -2.914 4.224 9.372 1.00 92.62 222 GLU A O 1
ATOM 1706 N N . ALA A 1 223 ? -2.556 3.457 7.291 1.00 93.06 223 ALA A N 1
ATOM 1707 C CA . ALA A 1 223 ? -3.516 2.362 7.376 1.00 93.06 223 ALA A CA 1
ATOM 1708 C C . ALA A 1 223 ? -3.122 1.342 8.458 1.00 93.06 223 ALA A C 1
ATOM 1710 O O . ALA A 1 223 ? -3.975 0.893 9.226 1.00 93.06 223 ALA A O 1
ATOM 1711 N N . ALA A 1 224 ? -1.834 1.004 8.571 1.00 94.88 224 ALA A N 1
ATOM 1712 C CA . ALA A 1 224 ? -1.327 0.144 9.638 1.00 94.88 224 ALA A CA 1
ATOM 1713 C C . ALA A 1 224 ? -1.519 0.785 11.025 1.00 94.88 224 ALA A C 1
ATOM 1715 O O . ALA A 1 224 ? -2.002 0.131 11.953 1.00 94.88 224 ALA A O 1
ATOM 1716 N N . ALA A 1 225 ? -1.217 2.080 11.167 1.00 95.06 225 ALA A N 1
ATOM 1717 C CA . ALA A 1 225 ? -1.446 2.813 12.410 1.00 95.06 225 ALA A CA 1
ATOM 1718 C C . ALA A 1 225 ? -2.939 2.874 12.784 1.00 95.06 225 ALA A C 1
ATOM 1720 O O . ALA A 1 225 ? -3.286 2.697 13.954 1.00 95.06 225 ALA A O 1
ATOM 1721 N N . ALA A 1 226 ? -3.827 3.075 11.807 1.00 94.00 226 ALA A N 1
ATOM 1722 C CA . ALA A 1 226 ? -5.272 3.073 12.012 1.00 94.00 226 ALA A CA 1
ATOM 1723 C C . ALA A 1 226 ? -5.785 1.700 12.477 1.00 94.00 226 ALA A C 1
ATOM 1725 O O . ALA A 1 226 ? -6.510 1.636 13.468 1.00 94.00 226 ALA A O 1
ATOM 1726 N N . ARG A 1 227 ? -5.339 0.602 11.850 1.00 95.62 227 ARG A N 1
ATOM 1727 C CA . ARG A 1 227 ? -5.682 -0.775 12.266 1.00 95.62 227 ARG A CA 1
ATOM 1728 C C . ARG A 1 227 ? -5.214 -1.093 13.687 1.00 95.62 227 ARG A C 1
ATOM 1730 O O . ARG A 1 227 ? -5.941 -1.715 14.463 1.00 95.62 227 ARG A O 1
ATOM 1737 N N . ASN A 1 228 ? -4.023 -0.629 14.066 1.00 95.94 228 ASN A N 1
ATOM 1738 C CA . ASN A 1 228 ? -3.519 -0.796 15.430 1.00 95.94 228 ASN A CA 1
ATOM 1739 C C . ASN A 1 228 ? -4.369 -0.019 16.448 1.00 95.94 228 ASN A C 1
ATOM 1741 O O . ASN A 1 228 ? -4.685 -0.548 17.515 1.00 95.94 228 ASN A O 1
ATOM 1745 N N . ARG A 1 229 ? -4.785 1.213 16.115 1.00 95.94 229 ARG A N 1
ATOM 1746 C CA . ARG A 1 229 ? -5.708 2.000 16.954 1.00 95.94 229 ARG A CA 1
ATOM 1747 C C . ARG A 1 229 ? -7.069 1.322 17.082 1.00 95.94 229 ARG A C 1
ATOM 1749 O O . ARG A 1 229 ? -7.579 1.226 18.190 1.00 95.94 229 ARG A O 1
ATOM 1756 N N . GLU A 1 230 ? -7.626 0.819 15.986 1.00 96.25 230 GLU A N 1
ATOM 1757 C CA . GLU A 1 230 ? -8.895 0.083 15.975 1.00 96.25 230 GLU A CA 1
ATOM 1758 C C . GLU A 1 230 ? -8.834 -1.157 16.875 1.00 96.25 230 GLU A C 1
ATOM 1760 O O . GLU A 1 230 ? -9.714 -1.368 17.705 1.00 96.25 230 GLU A O 1
ATOM 1765 N N . THR A 1 231 ? -7.765 -1.949 16.765 1.00 96.19 231 THR A N 1
ATOM 1766 C CA . THR A 1 231 ? -7.565 -3.149 17.594 1.00 96.19 231 THR A CA 1
ATOM 1767 C C . THR A 1 231 ? -7.461 -2.788 19.075 1.00 96.19 231 THR A C 1
ATOM 1769 O O . THR A 1 231 ? -8.084 -3.427 19.920 1.00 96.19 231 THR A O 1
ATOM 1772 N N . ARG A 1 232 ? -6.723 -1.720 19.399 1.00 96.38 232 ARG A N 1
ATOM 1773 C CA . ARG A 1 232 ? -6.619 -1.213 20.769 1.00 96.38 232 ARG A CA 1
ATOM 1774 C C . ARG A 1 232 ? -7.975 -0.762 21.315 1.00 96.38 232 ARG A C 1
ATOM 1776 O O . ARG A 1 232 ? -8.325 -1.158 22.420 1.00 96.38 232 ARG A O 1
ATOM 1783 N N . LEU A 1 233 ? -8.734 0.016 20.544 1.00 95.94 233 LEU A N 1
ATOM 1784 C CA . LEU A 1 233 ? -10.060 0.489 20.948 1.00 95.94 233 LEU A CA 1
ATOM 1785 C C . LEU A 1 233 ? -11.052 -0.665 21.124 1.00 95.94 233 LEU A C 1
ATOM 1787 O O . LEU A 1 233 ? -11.842 -0.628 22.057 1.00 95.94 233 LEU A O 1
ATOM 1791 N N . ARG A 1 234 ? -10.989 -1.713 20.290 1.00 96.81 234 ARG A N 1
ATOM 1792 C CA . ARG A 1 234 ? -11.792 -2.933 20.493 1.00 96.81 234 ARG A CA 1
ATOM 1793 C C . ARG A 1 234 ? -11.459 -3.631 21.807 1.00 96.81 234 ARG A C 1
ATOM 1795 O O . ARG A 1 234 ? -12.370 -4.035 22.519 1.00 96.81 234 ARG A O 1
ATOM 1802 N N . ASN A 1 235 ? -10.176 -3.748 22.141 1.00 96.38 235 ASN A N 1
ATOM 1803 C CA . ASN A 1 235 ? -9.763 -4.351 23.407 1.00 96.38 235 ASN A CA 1
ATOM 1804 C C . ASN A 1 235 ? -10.216 -3.494 24.598 1.00 96.38 235 ASN A C 1
ATOM 1806 O O . ASN A 1 235 ? -10.752 -4.024 25.565 1.00 96.38 235 ASN A O 1
ATOM 1810 N N . GLU A 1 236 ? -10.049 -2.171 24.518 1.00 96.38 236 GLU A N 1
ATOM 1811 C CA . GLU A 1 236 ? -10.539 -1.243 25.543 1.00 96.38 236 GLU A CA 1
ATOM 1812 C C . GLU A 1 236 ? -12.067 -1.347 25.696 1.00 96.38 236 GLU A C 1
ATOM 1814 O O . GLU A 1 236 ? -12.548 -1.468 26.822 1.00 96.38 236 GLU A O 1
ATOM 1819 N N . LEU A 1 237 ? -12.819 -1.409 24.592 1.00 96.75 237 LEU A N 1
ATOM 1820 C CA . LEU A 1 237 ? -14.271 -1.599 24.603 1.00 96.75 237 LEU A CA 1
ATOM 1821 C C . LEU A 1 237 ? -14.665 -2.909 25.298 1.00 96.75 237 LEU A C 1
ATOM 1823 O O . LEU A 1 237 ? -15.465 -2.866 26.225 1.00 96.75 237 LEU A O 1
ATOM 1827 N N . SER A 1 238 ? -14.029 -4.032 24.948 1.00 96.44 238 SER A N 1
ATOM 1828 C CA . SER A 1 238 ? -14.266 -5.331 25.600 1.00 96.44 238 SER A CA 1
ATOM 1829 C C . SER A 1 238 ? -14.046 -5.257 27.113 1.00 96.44 238 SER A C 1
ATOM 1831 O O . SER A 1 238 ? -14.854 -5.762 27.887 1.00 96.44 238 SER A O 1
ATOM 1833 N N . THR A 1 239 ? -12.982 -4.583 27.567 1.00 96.50 239 THR A N 1
ATOM 1834 C CA . THR A 1 239 ? -12.733 -4.432 29.012 1.00 96.50 239 THR A CA 1
ATOM 1835 C C . THR A 1 239 ? -13.762 -3.542 29.708 1.00 96.50 239 THR A C 1
ATOM 1837 O O . THR A 1 239 ? -14.044 -3.734 30.891 1.00 96.50 239 THR A O 1
ATOM 1840 N N . VAL A 1 240 ? -14.308 -2.543 29.010 1.00 96.75 240 VAL A N 1
ATOM 1841 C CA . VAL A 1 240 ? -15.365 -1.677 29.547 1.00 96.75 240 VAL A CA 1
ATOM 1842 C C . VAL A 1 240 ? -16.681 -2.444 29.628 1.00 96.75 240 VAL A C 1
ATOM 1844 O O . VAL A 1 240 ? -17.323 -2.391 30.673 1.00 96.75 240 VAL A O 1
ATOM 1847 N N . GLU A 1 241 ? -17.029 -3.213 28.597 1.00 96.69 241 GLU A N 1
ATOM 1848 C CA . GLU A 1 241 ? -18.220 -4.071 28.571 1.00 96.69 241 GLU A CA 1
ATOM 1849 C C . GLU A 1 241 ? -18.191 -5.108 29.707 1.00 96.69 241 GLU A C 1
ATOM 1851 O O . GLU A 1 241 ? -19.174 -5.262 30.433 1.00 96.69 241 GLU A O 1
ATOM 1856 N N . GLU A 1 242 ? -17.046 -5.755 29.951 1.00 96.69 242 GLU A N 1
ATOM 1857 C CA . GLU A 1 242 ? -16.870 -6.675 31.086 1.00 96.69 242 GLU A CA 1
ATOM 1858 C C . GLU A 1 242 ? -17.057 -5.975 32.443 1.00 96.69 242 GLU A C 1
ATOM 1860 O O . GLU A 1 242 ? -17.694 -6.507 33.360 1.00 96.69 242 GLU A O 1
ATOM 1865 N N . ARG A 1 243 ? -16.513 -4.759 32.593 1.00 96.56 243 ARG A N 1
ATOM 1866 C CA . ARG A 1 243 ? -16.671 -3.963 33.820 1.00 96.56 243 ARG A CA 1
ATOM 1867 C C . ARG A 1 243 ? -18.117 -3.544 34.038 1.00 96.56 243 ARG A C 1
ATOM 1869 O O . ARG A 1 243 ? -18.573 -3.576 35.181 1.00 96.56 243 ARG A O 1
ATOM 1876 N N . GLU A 1 244 ? -18.817 -3.161 32.976 1.00 96.44 244 GLU A N 1
ATOM 1877 C CA . GLU A 1 244 ? -20.228 -2.789 33.016 1.00 96.44 244 GLU A CA 1
ATOM 1878 C C . GLU A 1 244 ? -21.094 -3.986 33.414 1.00 96.44 244 GLU A C 1
ATOM 1880 O O . GLU A 1 244 ? -21.856 -3.889 34.375 1.00 96.44 244 GLU A O 1
ATOM 1885 N N . GLN A 1 245 ? -20.899 -5.148 32.786 1.00 96.88 245 GLN A N 1
ATOM 1886 C CA . GLN A 1 245 ? -21.594 -6.385 33.160 1.00 96.88 245 GLN A CA 1
ATOM 1887 C C . GLN A 1 245 ? -21.332 -6.769 34.622 1.00 96.88 245 GLN A C 1
ATOM 1889 O O . GLN A 1 245 ? -22.259 -7.103 35.361 1.00 96.88 245 GLN A O 1
ATOM 1894 N N . SER A 1 246 ? -20.083 -6.660 35.081 1.00 96.50 246 SER A N 1
ATOM 1895 C CA . SER A 1 246 ? -19.730 -6.900 36.484 1.00 96.50 246 SER A CA 1
ATOM 1896 C C . SER A 1 246 ? -20.386 -5.895 37.441 1.00 96.50 246 SER A C 1
ATOM 1898 O O . SER A 1 246 ? -20.724 -6.245 38.574 1.00 96.50 246 SER A O 1
ATOM 1900 N N . ALA A 1 247 ? -20.534 -4.633 37.036 1.00 95.88 247 ALA A N 1
ATOM 1901 C CA . ALA A 1 247 ? -21.198 -3.610 37.837 1.00 95.88 247 ALA A CA 1
ATOM 1902 C C . ALA A 1 247 ? -22.713 -3.847 37.913 1.00 95.88 247 ALA A C 1
ATOM 1904 O O . ALA A 1 247 ? -23.273 -3.760 39.004 1.00 95.88 247 ALA A O 1
ATOM 1905 N N . LEU A 1 248 ? -23.347 -4.218 36.798 1.00 97.44 248 LEU A N 1
ATOM 1906 C CA . LEU A 1 248 ? -24.765 -4.584 36.743 1.00 97.44 248 LEU A CA 1
ATOM 1907 C C . LEU A 1 248 ? -25.060 -5.799 37.628 1.00 97.44 248 LEU A C 1
ATOM 1909 O O . LEU A 1 248 ? -25.928 -5.723 38.491 1.00 97.44 248 LEU A O 1
ATOM 1913 N N . ALA A 1 249 ? -24.259 -6.864 37.527 1.00 96.75 249 ALA A N 1
ATOM 1914 C CA . ALA A 1 249 ? -24.415 -8.045 38.379 1.00 96.75 249 ALA A CA 1
ATOM 1915 C C . ALA A 1 249 ? -24.276 -7.717 39.880 1.00 96.75 249 ALA A C 1
ATOM 1917 O O . ALA A 1 249 ? -24.991 -8.268 40.717 1.00 96.75 249 ALA A O 1
ATOM 1918 N N . ARG A 1 250 ? -23.374 -6.791 40.239 1.00 96.56 250 ARG A N 1
ATOM 1919 C CA . ARG A 1 250 ? -23.242 -6.297 41.619 1.00 96.56 250 ARG A CA 1
ATOM 1920 C C . ARG A 1 250 ? -24.448 -5.470 42.055 1.00 96.56 250 ARG A C 1
ATOM 1922 O O . ARG A 1 250 ? -24.884 -5.612 43.193 1.00 96.56 250 ARG A O 1
ATOM 1929 N N . ALA A 1 251 ? -24.983 -4.623 41.178 1.00 95.94 251 ALA A N 1
ATOM 1930 C CA . ALA A 1 251 ? -26.183 -3.844 41.463 1.00 95.94 251 ALA A CA 1
ATOM 1931 C C . ALA A 1 251 ? -27.402 -4.752 41.695 1.00 95.94 251 ALA A C 1
ATOM 1933 O O . ALA A 1 251 ? -28.139 -4.539 42.658 1.00 95.94 251 ALA A O 1
ATOM 1934 N N . ASP A 1 252 ? -27.561 -5.805 40.891 1.00 96.62 252 ASP A N 1
ATOM 1935 C CA . ASP A 1 252 ? -28.620 -6.804 41.061 1.00 96.62 252 ASP A CA 1
ATOM 1936 C C . ASP A 1 252 ? -28.474 -7.570 42.381 1.00 96.62 252 ASP A C 1
ATOM 1938 O O . ASP A 1 252 ? -29.450 -7.733 43.116 1.00 96.62 252 ASP A O 1
ATOM 1942 N N . ALA A 1 253 ? -27.248 -7.979 42.731 1.00 96.12 253 ALA A N 1
ATOM 1943 C CA . ALA A 1 253 ? -26.965 -8.623 44.012 1.00 96.12 253 ALA A CA 1
ATOM 1944 C C . ALA A 1 253 ? -27.307 -7.708 45.200 1.00 96.12 253 ALA A C 1
ATOM 1946 O O . ALA A 1 253 ? -28.001 -8.132 46.125 1.00 96.12 253 ALA A O 1
ATOM 1947 N N . PHE A 1 254 ? -26.901 -6.434 45.152 1.00 95.56 254 PHE A N 1
ATOM 1948 C CA . PHE A 1 254 ? -27.252 -5.464 46.191 1.00 95.56 254 PHE A CA 1
ATOM 1949 C C . PHE A 1 254 ? -28.758 -5.213 46.276 1.00 95.56 254 PHE A C 1
ATOM 1951 O O . PHE A 1 254 ? -29.296 -5.114 47.376 1.00 95.56 254 PHE A O 1
ATOM 1958 N N . SER A 1 255 ? -29.456 -5.141 45.142 1.00 96.56 255 SER A N 1
ATOM 1959 C CA . SER A 1 255 ? -30.915 -5.005 45.109 1.00 96.56 255 SER A CA 1
ATOM 1960 C C . SER A 1 255 ? -31.604 -6.196 45.786 1.00 96.56 255 SER A C 1
ATOM 1962 O O . SER A 1 255 ? -32.486 -6.016 46.631 1.00 96.56 255 SER A O 1
ATOM 1964 N N . ALA A 1 256 ? -31.148 -7.419 45.496 1.00 96.38 256 ALA A N 1
ATOM 1965 C CA . ALA A 1 256 ? -31.653 -8.632 46.132 1.00 96.38 256 ALA A CA 1
ATOM 1966 C C . ALA A 1 256 ? -31.401 -8.642 47.651 1.00 96.38 256 ALA A C 1
ATOM 1968 O O . ALA A 1 256 ? -32.303 -8.984 48.420 1.00 96.38 256 ALA A O 1
ATOM 1969 N N . ASP A 1 257 ? -30.215 -8.215 48.092 1.00 95.69 257 ASP A N 1
ATOM 1970 C CA . ASP A 1 257 ? -29.888 -8.092 49.515 1.00 95.69 257 ASP A CA 1
ATOM 1971 C C . ASP A 1 257 ? -30.743 -7.040 50.224 1.00 95.69 257 ASP A C 1
ATOM 1973 O O . ASP A 1 257 ? -31.220 -7.293 51.329 1.00 95.69 257 ASP A O 1
ATOM 1977 N N . VAL A 1 258 ? -31.006 -5.892 49.594 1.00 96.81 258 VAL A N 1
ATOM 1978 C CA . VAL A 1 258 ? -31.907 -4.871 50.151 1.00 96.81 258 VAL A CA 1
ATOM 1979 C C . VAL A 1 258 ? -33.309 -5.443 50.351 1.00 96.81 258 VAL A C 1
ATOM 1981 O O . VAL A 1 258 ? -33.881 -5.281 51.428 1.00 96.81 258 VAL A O 1
ATOM 1984 N N . VAL A 1 259 ? -33.851 -6.162 49.363 1.00 97.06 259 VAL A N 1
ATOM 1985 C CA . VAL A 1 259 ? -35.170 -6.806 49.482 1.00 97.06 259 VAL A CA 1
ATOM 1986 C C . VAL A 1 259 ? -35.174 -7.866 50.586 1.00 97.06 259 VAL A C 1
ATOM 1988 O O . VAL A 1 259 ? -36.134 -7.954 51.356 1.00 97.06 259 VAL A O 1
ATOM 1991 N N . ARG A 1 260 ? -34.109 -8.668 50.696 1.00 97.06 260 ARG A N 1
ATOM 1992 C CA . ARG A 1 260 ? -33.966 -9.676 51.756 1.00 97.06 260 ARG A CA 1
ATOM 1993 C C . ARG A 1 260 ? -33.930 -9.029 53.140 1.00 97.06 260 ARG A C 1
ATOM 1995 O O . ARG A 1 260 ? -34.727 -9.403 53.996 1.00 97.06 260 ARG A O 1
ATOM 2002 N N . LEU A 1 261 ? -33.078 -8.025 53.336 1.00 96.12 261 LEU A N 1
ATOM 2003 C CA . LEU A 1 261 ? -32.946 -7.299 54.601 1.00 96.12 261 LEU A CA 1
ATOM 2004 C C . LEU A 1 261 ? -34.238 -6.570 54.984 1.00 96.12 261 LEU A C 1
ATOM 2006 O O . LEU A 1 261 ? -34.591 -6.522 56.158 1.00 96.12 261 LEU A O 1
ATOM 2010 N N . GLN A 1 262 ? -34.981 -6.036 54.012 1.00 96.56 262 GLN A N 1
ATOM 2011 C CA . GLN A 1 262 ? -36.301 -5.456 54.265 1.00 96.56 262 GLN A CA 1
ATOM 2012 C C . GLN A 1 262 ? -37.293 -6.503 54.784 1.00 96.56 262 GLN A C 1
ATOM 2014 O O . GLN A 1 262 ? -38.012 -6.222 55.741 1.00 96.56 262 GLN A O 1
ATOM 2019 N N . LYS A 1 263 ? -37.316 -7.711 54.203 1.00 96.31 263 LYS A N 1
ATOM 2020 C CA . LYS A 1 263 ? -38.163 -8.813 54.690 1.00 96.31 263 LYS A CA 1
ATOM 2021 C C . LYS A 1 263 ? -37.764 -9.264 56.093 1.00 96.31 263 LYS A C 1
ATOM 2023 O O . LYS A 1 263 ? -38.640 -9.424 56.937 1.00 96.31 263 LYS A O 1
ATOM 2028 N N . GLU A 1 264 ? -36.467 -9.427 56.350 1.00 95.81 264 GLU A N 1
ATOM 2029 C CA . GLU A 1 264 ? -35.942 -9.782 57.677 1.00 95.81 264 GLU A CA 1
ATOM 2030 C C . GLU A 1 264 ? -36.310 -8.719 58.723 1.00 95.81 264 GLU A C 1
ATOM 2032 O O . GLU A 1 264 ? -36.770 -9.056 59.810 1.00 95.81 264 GLU A O 1
ATOM 2037 N N . LEU A 1 265 ? -36.194 -7.431 58.380 1.00 95.94 265 LEU A N 1
ATOM 2038 C CA . LEU A 1 265 ? -36.563 -6.330 59.269 1.00 95.94 265 LEU A CA 1
ATOM 2039 C C . LEU A 1 265 ? -38.067 -6.295 59.573 1.00 95.94 265 LEU A C 1
ATOM 2041 O O . LEU A 1 265 ? -38.446 -5.991 60.703 1.00 95.94 265 LEU A O 1
ATOM 2045 N N . VAL A 1 266 ? -38.922 -6.563 58.581 1.00 96.31 266 VAL A N 1
ATOM 2046 C CA . VAL A 1 266 ? -40.376 -6.659 58.792 1.00 96.31 266 VAL A CA 1
ATOM 2047 C C . VAL A 1 266 ? -40.696 -7.834 59.711 1.00 96.31 266 VAL A C 1
ATOM 2049 O O . VAL A 1 266 ? -41.382 -7.632 60.706 1.00 96.31 266 VAL A O 1
ATOM 2052 N N . ALA A 1 267 ? -40.120 -9.011 59.455 1.00 95.25 267 ALA A N 1
ATOM 2053 C CA . ALA A 1 267 ? -40.318 -10.185 60.300 1.00 95.25 267 ALA A CA 1
ATOM 2054 C C . ALA A 1 267 ? -39.869 -9.943 61.752 1.00 95.25 267 ALA A C 1
ATOM 2056 O O . ALA A 1 267 ? -40.577 -10.322 62.680 1.00 95.25 267 ALA A O 1
ATOM 2057 N N . GLU A 1 268 ? -38.740 -9.259 61.969 1.00 94.88 268 GLU A N 1
ATOM 2058 C CA . GLU A 1 268 ? -38.311 -8.890 63.325 1.00 94.88 268 GLU A CA 1
ATOM 2059 C C . GLU A 1 268 ? -39.285 -7.897 63.980 1.00 94.88 268 GLU A C 1
ATOM 2061 O O . GLU A 1 268 ? -39.636 -7.996 65.152 1.00 94.88 268 GLU A O 1
ATOM 2066 N N . ARG A 1 269 ? -39.766 -6.903 63.229 1.00 94.88 269 ARG A N 1
ATOM 2067 C CA . ARG A 1 269 ? -40.742 -5.951 63.776 1.00 94.88 269 ARG A CA 1
ATOM 2068 C C . ARG A 1 269 ? -42.030 -6.650 64.194 1.00 94.88 269 ARG A C 1
ATOM 2070 O O . ARG A 1 269 ? -42.535 -6.339 65.270 1.00 94.88 269 ARG A O 1
ATOM 2077 N N . ASP A 1 270 ? -42.512 -7.585 63.386 1.00 93.94 270 ASP A N 1
ATOM 2078 C CA . ASP A 1 270 ? -43.714 -8.360 63.682 1.00 93.94 270 ASP A CA 1
ATOM 2079 C C . ASP A 1 270 ? -43.499 -9.256 64.911 1.00 93.94 270 ASP A C 1
ATOM 2081 O O . ASP A 1 270 ? -44.314 -9.224 65.835 1.00 93.94 270 ASP A O 1
ATOM 2085 N N . ASN A 1 271 ? -42.360 -9.952 64.996 1.00 93.19 271 ASN A N 1
ATOM 2086 C CA . ASN A 1 271 ? -41.996 -10.756 66.167 1.00 93.19 271 ASN A CA 1
ATOM 2087 C C . ASN A 1 271 ? -41.924 -9.908 67.441 1.00 93.19 271 ASN A C 1
ATOM 2089 O O . ASN A 1 271 ? -42.535 -10.257 68.444 1.00 93.19 271 ASN A O 1
ATOM 2093 N N . ARG A 1 272 ? -41.283 -8.732 67.399 1.00 92.31 272 ARG A N 1
ATOM 2094 C CA . ARG A 1 272 ? -41.250 -7.817 68.553 1.00 92.31 272 ARG A CA 1
ATOM 2095 C C . ARG A 1 272 ? -42.623 -7.330 68.984 1.00 92.31 272 ARG A C 1
ATOM 2097 O O . ARG A 1 272 ? -42.812 -7.047 70.165 1.00 92.31 272 ARG A O 1
ATOM 2104 N N . VAL A 1 273 ? -43.549 -7.123 68.049 1.00 93.62 273 VAL A N 1
ATOM 2105 C CA . VAL A 1 273 ? -44.923 -6.725 68.387 1.00 93.62 273 VAL A CA 1
ATOM 2106 C C . VAL A 1 273 ? -45.628 -7.869 69.108 1.00 93.62 273 VAL A C 1
ATOM 2108 O O . VAL A 1 273 ? -46.256 -7.626 70.137 1.00 93.62 273 VAL A O 1
ATOM 2111 N N . VAL A 1 274 ? -45.466 -9.100 68.619 1.00 92.69 274 VAL A N 1
ATOM 2112 C CA . VAL A 1 274 ? -46.001 -10.311 69.253 1.00 92.69 274 VAL A CA 1
ATOM 2113 C C . VAL A 1 274 ? -45.402 -10.508 70.648 1.00 92.69 274 VAL A C 1
ATOM 2115 O O . VAL A 1 274 ? -46.155 -10.610 71.613 1.00 92.69 274 VAL A O 1
ATOM 2118 N N . ASP A 1 275 ? -44.077 -10.441 70.788 1.00 90.94 275 ASP A N 1
ATOM 2119 C CA . ASP A 1 275 ? -43.387 -10.569 72.077 1.00 90.94 275 ASP A CA 1
ATOM 2120 C C . ASP A 1 275 ? -43.851 -9.500 73.071 1.00 90.94 275 ASP A C 1
ATOM 2122 O O . ASP A 1 275 ? -44.155 -9.802 74.223 1.00 90.94 275 ASP A O 1
ATOM 2126 N N . LYS A 1 276 ? -43.978 -8.239 72.634 1.00 90.88 276 LYS A N 1
ATOM 2127 C CA . LYS A 1 276 ? -44.512 -7.163 73.483 1.00 90.88 276 LYS A CA 1
ATOM 2128 C C . LYS A 1 276 ? -45.958 -7.412 73.900 1.00 90.88 276 LYS A C 1
ATOM 2130 O O . LYS A 1 276 ? -46.299 -7.092 75.035 1.00 90.88 276 LYS A O 1
ATOM 2135 N N . SER A 1 277 ? -46.791 -7.948 73.007 1.00 90.62 277 SER A N 1
ATOM 2136 C CA . SER A 1 277 ? -48.175 -8.305 73.329 1.00 90.62 277 SER A CA 1
ATOM 2137 C C . SER A 1 277 ? -48.216 -9.414 74.375 1.00 90.62 277 SER A C 1
ATOM 2139 O O . SER A 1 277 ? -48.898 -9.259 75.380 1.00 90.62 277 SER A O 1
ATOM 2141 N N . HIS A 1 278 ? -47.429 -10.480 74.196 1.00 91.19 278 HIS A N 1
ATOM 2142 C CA . HIS A 1 278 ? -47.332 -11.567 75.170 1.00 91.19 278 HIS A CA 1
ATOM 2143 C C . HIS A 1 278 ? -46.852 -11.070 76.534 1.00 91.19 278 HIS A C 1
ATOM 2145 O O . HIS A 1 278 ? -47.485 -11.361 77.542 1.00 91.19 278 HIS A O 1
ATOM 2151 N N . MET A 1 279 ? -45.806 -10.240 76.574 1.00 90.69 279 MET A N 1
ATOM 2152 C CA . MET A 1 279 ? -45.326 -9.652 77.829 1.00 90.69 279 MET A CA 1
ATOM 2153 C C . MET A 1 279 ? -46.379 -8.758 78.504 1.00 90.69 279 MET A C 1
ATOM 2155 O O . MET A 1 279 ? -46.463 -8.730 79.733 1.00 90.69 279 MET A O 1
ATOM 2159 N N . ALA A 1 280 ? -47.187 -8.024 77.732 1.00 92.50 280 ALA A N 1
ATOM 2160 C CA . ALA A 1 280 ? -48.273 -7.206 78.270 1.00 92.50 280 ALA A CA 1
ATOM 2161 C C . ALA A 1 280 ? -49.424 -8.063 78.826 1.00 92.50 280 ALA A C 1
ATOM 2163 O O . ALA A 1 280 ? -49.914 -7.785 79.922 1.00 92.50 280 ALA A O 1
ATOM 2164 N N . ASP A 1 281 ? -49.814 -9.123 78.115 1.00 91.69 281 ASP A N 1
ATOM 2165 C CA . ASP A 1 281 ? -50.848 -10.068 78.551 1.00 91.69 281 ASP A CA 1
ATOM 2166 C C . ASP A 1 281 ? -50.412 -10.845 79.803 1.00 91.69 281 ASP A C 1
ATOM 2168 O O . ASP A 1 281 ? -51.193 -10.999 80.750 1.00 91.69 281 ASP A O 1
ATOM 2172 N N . ASP A 1 282 ? -49.151 -11.282 79.853 1.00 89.19 282 ASP A N 1
ATOM 2173 C CA . ASP A 1 282 ? -48.547 -11.930 81.019 1.00 89.19 282 ASP A CA 1
ATOM 2174 C C . ASP A 1 282 ? -48.541 -10.982 82.224 1.00 89.19 282 ASP A C 1
ATOM 2176 O O . ASP A 1 282 ? -48.918 -11.373 83.335 1.00 89.19 282 ASP A O 1
ATOM 2180 N N . TYR A 1 283 ? -48.180 -9.713 82.004 1.00 91.62 283 TYR A N 1
ATOM 2181 C CA . TYR A 1 283 ? -48.220 -8.685 83.039 1.00 91.62 283 TYR A CA 1
ATOM 2182 C C . TYR A 1 283 ? -49.642 -8.442 83.562 1.00 91.62 283 TYR A C 1
ATOM 2184 O O . TYR A 1 283 ? -49.843 -8.435 84.777 1.00 91.62 283 TYR A O 1
ATOM 2192 N N . GLU A 1 284 ? -50.645 -8.282 82.694 1.00 92.69 284 GLU A N 1
ATOM 2193 C CA . GLU A 1 284 ? -52.037 -8.079 83.126 1.00 92.69 284 GLU A CA 1
ATOM 2194 C C . GLU A 1 284 ? -52.619 -9.318 83.817 1.00 92.69 284 GLU A C 1
ATOM 2196 O O . GLU A 1 284 ? -53.368 -9.204 84.796 1.00 92.69 284 GLU A O 1
ATOM 2201 N N . THR A 1 285 ? -52.226 -10.515 83.376 1.00 90.88 285 THR A N 1
ATOM 2202 C CA . THR A 1 285 ? -52.585 -11.777 84.033 1.00 90.88 285 THR A CA 1
ATOM 2203 C C . THR A 1 285 ? -52.001 -11.840 85.441 1.00 90.88 285 THR A C 1
ATOM 2205 O O . THR A 1 285 ? -52.719 -12.146 86.402 1.00 90.88 285 THR A O 1
ATOM 2208 N N . LEU A 1 286 ? -50.716 -11.507 85.588 1.00 89.25 286 LEU A N 1
ATOM 2209 C CA . LEU A 1 286 ? -50.038 -11.443 86.878 1.00 89.25 286 LEU A CA 1
ATOM 2210 C C . LEU A 1 286 ? -50.670 -10.381 87.785 1.00 89.25 286 LEU A C 1
ATOM 2212 O O . LEU A 1 286 ? -51.008 -10.668 88.933 1.00 89.25 286 LEU A O 1
ATOM 2216 N N . ARG A 1 287 ? -50.902 -9.175 87.263 1.00 92.00 287 ARG A N 1
ATOM 2217 C CA . ARG A 1 287 ? -51.542 -8.065 87.976 1.00 92.00 287 ARG A CA 1
ATOM 2218 C C . ARG A 1 287 ? -52.931 -8.449 88.478 1.00 92.00 287 ARG A C 1
ATOM 2220 O O . ARG A 1 287 ? -53.231 -8.251 89.653 1.00 92.00 287 ARG A O 1
ATOM 2227 N N . THR A 1 288 ? -53.763 -9.049 87.628 1.00 91.62 288 THR A N 1
ATOM 2228 C CA . THR A 1 288 ? -55.111 -9.504 88.000 1.00 91.62 288 THR A CA 1
ATOM 2229 C C . THR A 1 288 ? -55.060 -10.589 89.074 1.00 91.62 288 THR A C 1
ATOM 2231 O O . THR A 1 288 ? -55.853 -10.557 90.019 1.00 91.62 288 THR A O 1
ATOM 2234 N N . ARG A 1 289 ? -54.118 -11.537 88.963 1.00 89.38 289 ARG A N 1
ATOM 2235 C CA . ARG A 1 289 ? -53.895 -12.579 89.976 1.00 89.38 289 ARG A CA 1
ATOM 2236 C C . ARG A 1 289 ? -53.529 -11.965 91.328 1.00 89.38 289 ARG A C 1
ATOM 2238 O O . ARG A 1 289 ? -54.177 -12.292 92.319 1.00 89.38 289 ARG A O 1
ATOM 2245 N N . ILE A 1 290 ? -52.567 -11.040 91.351 1.00 88.50 290 ILE A N 1
ATOM 2246 C CA . ILE A 1 290 ? -52.130 -10.348 92.571 1.00 88.50 290 ILE A CA 1
ATOM 2247 C C . ILE A 1 290 ? -53.285 -9.545 93.185 1.00 88.50 290 ILE A C 1
ATOM 2249 O O . ILE A 1 290 ? -53.519 -9.655 94.384 1.00 88.50 290 ILE A O 1
ATOM 2253 N N . ILE A 1 291 ? -54.052 -8.792 92.385 1.00 89.44 291 ILE A N 1
ATOM 2254 C CA . ILE A 1 291 ? -55.199 -8.008 92.880 1.00 89.44 291 ILE A CA 1
ATOM 2255 C C . ILE A 1 291 ? -56.263 -8.913 93.507 1.00 89.44 291 ILE A C 1
ATOM 2257 O O . ILE A 1 291 ? -56.705 -8.642 94.620 1.00 89.44 291 ILE A O 1
ATOM 2261 N N . ARG A 1 292 ? -56.668 -9.998 92.828 1.00 89.12 292 ARG A N 1
ATOM 2262 C CA . ARG A 1 292 ? -57.661 -10.944 93.371 1.00 89.12 292 ARG A CA 1
ATOM 2263 C C . ARG A 1 292 ? -57.180 -11.583 94.665 1.00 89.12 292 ARG A C 1
ATOM 2265 O O . ARG A 1 292 ? -57.968 -11.747 95.591 1.00 89.12 292 ARG A O 1
ATOM 2272 N N . ARG A 1 293 ? -55.893 -11.931 94.727 1.00 86.19 293 ARG A N 1
ATOM 2273 C CA . ARG A 1 293 ? -55.290 -12.519 95.918 1.00 86.19 293 ARG A CA 1
ATOM 2274 C C . ARG A 1 293 ? -55.305 -11.535 97.080 1.00 86.19 293 ARG A C 1
ATOM 2276 O O . ARG A 1 293 ? -55.872 -11.862 98.111 1.00 86.19 293 ARG A O 1
ATOM 2283 N N . LEU A 1 294 ? -54.764 -10.331 96.889 1.00 88.81 294 LEU A N 1
ATOM 2284 C CA . LEU A 1 294 ? -54.780 -9.277 97.907 1.00 88.81 294 LEU A CA 1
ATOM 2285 C C . LEU A 1 294 ? -56.205 -8.936 98.360 1.00 88.81 294 LEU A C 1
ATOM 2287 O O . LEU A 1 294 ? -56.414 -8.746 99.550 1.00 88.81 294 LEU A O 1
ATOM 2291 N N . GLY A 1 295 ? -57.181 -8.913 97.446 1.00 89.94 295 GLY A N 1
ATOM 2292 C CA . GLY A 1 295 ? -58.596 -8.742 97.784 1.00 89.94 295 GLY A CA 1
ATOM 2293 C C . GLY A 1 295 ? -59.112 -9.828 98.732 1.00 89.94 295 GLY A C 1
ATOM 2294 O O . GLY A 1 295 ? -59.650 -9.505 99.783 1.00 89.94 295 GLY A O 1
ATOM 2295 N N . GLY A 1 296 ? -58.860 -11.104 98.420 1.00 89.44 296 GLY A N 1
ATOM 2296 C CA . GLY A 1 296 ? -59.240 -12.214 99.302 1.00 89.44 296 GLY A CA 1
ATOM 2297 C C . GLY A 1 296 ? -58.546 -12.180 100.670 1.00 89.44 296 GLY A C 1
ATOM 2298 O O . GLY A 1 296 ? -59.151 -12.547 101.673 1.00 89.44 296 GLY A O 1
ATOM 2299 N N . GLU A 1 297 ? -57.300 -11.701 100.739 1.00 88.56 297 GLU A N 1
ATOM 2300 C CA . GLU A 1 297 ? -56.607 -11.495 102.019 1.00 88.56 297 GLU A CA 1
ATOM 2301 C C . GLU A 1 297 ? -57.197 -10.332 102.822 1.00 88.56 297 GLU A C 1
ATOM 2303 O O . GLU A 1 297 ? -57.331 -10.434 104.038 1.00 88.56 297 GLU A O 1
ATOM 2308 N N . ILE A 1 298 ? -57.587 -9.238 102.160 1.00 89.25 298 ILE A N 1
ATOM 2309 C CA . ILE A 1 298 ? -58.287 -8.120 102.807 1.00 89.25 298 ILE A CA 1
ATOM 2310 C C . ILE A 1 298 ? -59.607 -8.601 103.415 1.00 89.25 298 ILE A C 1
ATOM 2312 O O . ILE A 1 298 ? -59.906 -8.232 104.551 1.00 89.25 298 ILE A O 1
ATOM 2316 N N . ASP A 1 299 ? -60.366 -9.438 102.706 1.00 88.69 299 ASP A N 1
ATOM 2317 C CA . ASP A 1 299 ? -61.617 -10.006 103.216 1.00 88.69 299 ASP A CA 1
ATOM 2318 C C . ASP A 1 299 ? -61.363 -10.881 104.460 1.00 88.69 299 ASP A C 1
ATOM 2320 O O . ASP A 1 299 ? -61.965 -10.647 105.508 1.00 88.69 299 ASP A O 1
ATOM 2324 N N . LEU A 1 300 ? -60.387 -11.802 104.407 1.00 88.69 300 LEU A N 1
ATOM 2325 C CA . LEU A 1 300 ? -60.009 -12.656 105.548 1.00 88.69 300 LEU A CA 1
ATOM 2326 C C . LEU A 1 300 ? -59.536 -11.849 106.767 1.00 88.69 300 LEU A C 1
ATOM 2328 O O . LEU A 1 300 ? -59.898 -12.159 107.903 1.00 88.69 300 LEU A O 1
ATOM 2332 N N . LEU A 1 301 ? -58.736 -10.803 106.550 1.00 88.44 301 LEU A N 1
ATOM 2333 C CA . LEU A 1 301 ? -58.280 -9.912 107.620 1.00 88.44 301 LEU A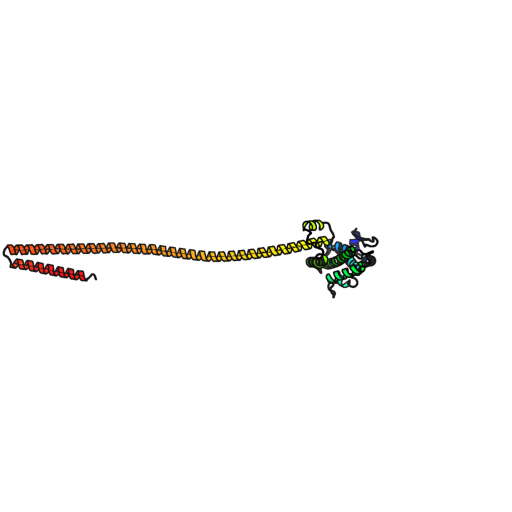 CA 1
ATOM 2334 C C . LEU A 1 301 ? -59.427 -9.066 108.188 1.00 88.44 301 LEU A C 1
ATOM 2336 O O . LEU A 1 301 ? -59.438 -8.776 109.385 1.00 88.44 301 LEU A O 1
ATOM 2340 N N . THR A 1 302 ? -60.396 -8.682 107.355 1.00 89.12 302 THR A N 1
ATOM 2341 C CA . THR A 1 302 ? -61.601 -7.959 107.785 1.00 89.12 302 THR A CA 1
ATOM 2342 C C . THR A 1 302 ? -62.471 -8.842 108.676 1.00 89.12 302 THR A C 1
ATOM 2344 O O . THR A 1 302 ? -62.901 -8.387 109.740 1.00 89.12 302 THR A O 1
ATOM 2347 N N . ASP A 1 303 ? -62.653 -10.109 108.303 1.00 87.56 303 ASP A N 1
ATOM 2348 C CA . ASP A 1 303 ? -63.363 -11.111 109.105 1.00 87.56 303 ASP A CA 1
ATOM 2349 C C . ASP A 1 303 ? -62.640 -11.390 110.430 1.00 87.56 303 ASP A C 1
ATOM 2351 O O . ASP A 1 303 ? -63.264 -11.383 111.495 1.00 87.56 303 ASP A O 1
ATOM 2355 N N . GLY A 1 304 ? -61.310 -11.531 110.401 1.00 86.25 304 GLY A N 1
ATOM 2356 C CA . GLY A 1 304 ? -60.487 -11.661 111.606 1.00 86.25 304 GLY A CA 1
ATOM 2357 C C . GLY A 1 304 ? -60.595 -10.444 112.537 1.00 86.25 304 GLY A C 1
ATOM 2358 O O . GLY A 1 304 ? -60.782 -10.590 113.747 1.00 86.25 304 GLY A O 1
ATOM 2359 N N . LEU A 1 305 ? -60.566 -9.222 111.991 1.00 87.88 305 LEU A N 1
ATOM 2360 C CA . LEU A 1 305 ? -60.772 -7.989 112.760 1.00 87.88 305 LEU A CA 1
ATOM 2361 C C . LEU A 1 305 ? -62.187 -7.919 113.357 1.00 87.88 305 LEU A C 1
ATOM 2363 O O . LEU A 1 305 ? -62.364 -7.445 114.483 1.00 87.88 305 LEU A O 1
ATOM 2367 N N . HIS A 1 306 ? -63.199 -8.378 112.620 1.00 88.62 306 HIS A N 1
ATOM 2368 C CA . HIS A 1 306 ? -64.573 -8.459 113.106 1.00 88.62 306 HIS A CA 1
ATOM 2369 C C . HIS A 1 306 ? -64.701 -9.459 114.267 1.00 88.62 306 HIS A C 1
ATOM 2371 O O . HIS A 1 306 ? -65.314 -9.133 115.285 1.00 88.62 306 HIS A O 1
ATOM 2377 N N . ALA A 1 307 ? -64.056 -10.626 114.169 1.00 84.75 307 ALA A N 1
ATOM 2378 C CA . ALA A 1 307 ? -63.997 -11.621 115.241 1.00 84.75 307 ALA A CA 1
ATOM 2379 C C . ALA A 1 307 ? -63.324 -11.074 116.518 1.00 84.75 307 ALA A C 1
ATOM 2381 O O . ALA A 1 307 ? -63.867 -11.247 117.613 1.00 84.75 307 ALA A O 1
ATOM 2382 N N . LEU A 1 308 ? -62.217 -10.324 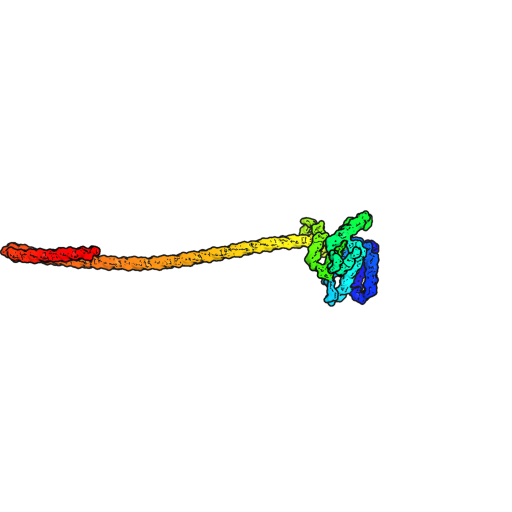116.390 1.00 84.75 308 LEU A N 1
ATOM 2383 C CA . LEU A 1 308 ? -61.573 -9.637 117.525 1.00 84.75 308 LEU A CA 1
ATOM 2384 C C . LEU A 1 308 ? -62.511 -8.635 118.202 1.00 84.75 308 LEU A C 1
ATOM 2386 O O . LEU A 1 308 ? -62.611 -8.605 119.428 1.00 84.75 308 LEU A O 1
ATOM 2390 N N . ARG A 1 309 ? -63.214 -7.817 117.408 1.00 88.31 309 ARG A N 1
ATOM 2391 C CA . ARG A 1 309 ? -64.143 -6.794 117.920 1.00 88.31 309 ARG A CA 1
ATOM 2392 C C . ARG A 1 309 ? -65.336 -7.387 118.672 1.00 88.31 309 ARG A C 1
ATOM 2394 O O . ARG A 1 309 ? -65.879 -6.711 119.540 1.00 88.31 309 ARG A O 1
ATOM 2401 N N . ASN A 1 310 ? -65.705 -8.632 118.376 1.00 86.56 310 ASN A N 1
ATOM 2402 C CA . ASN A 1 310 ? -66.842 -9.330 118.979 1.00 86.56 310 ASN A CA 1
ATOM 2403 C C . ASN A 1 310 ? -66.443 -10.349 120.066 1.00 86.56 310 ASN A C 1
ATOM 2405 O O . ASN A 1 310 ? -67.287 -11.126 120.507 1.00 86.56 310 ASN A O 1
ATOM 2409 N N . GLY A 1 311 ? -65.182 -10.347 120.519 1.00 81.31 311 GLY A N 1
ATOM 2410 C CA . GLY A 1 311 ? -64.736 -11.154 121.661 1.00 81.31 311 GLY A CA 1
ATOM 2411 C C . GLY A 1 311 ? -64.422 -12.621 121.352 1.00 81.31 311 GLY A C 1
ATOM 2412 O O . GLY A 1 311 ? -64.434 -13.435 122.270 1.00 81.31 311 GLY A O 1
ATOM 2413 N N . ALA A 1 312 ? -64.124 -12.961 120.093 1.00 81.88 312 ALA A N 1
ATOM 2414 C CA . ALA A 1 312 ? -63.721 -14.303 119.662 1.00 81.88 312 ALA A CA 1
ATOM 2415 C C . ALA A 1 312 ? -62.250 -14.318 119.178 1.00 81.88 312 ALA A C 1
ATOM 2417 O O . ALA A 1 312 ? -62.000 -14.413 117.973 1.00 81.88 312 ALA A O 1
ATOM 2418 N N . PRO A 1 313 ? -61.264 -14.181 120.088 1.00 81.88 313 PRO A N 1
ATOM 2419 C CA . PRO A 1 313 ? -59.850 -14.060 119.724 1.00 81.88 313 PRO A CA 1
ATOM 2420 C C . PRO A 1 313 ? -59.292 -15.309 119.032 1.00 81.88 313 PRO A C 1
ATOM 2422 O O . PRO A 1 313 ? -58.564 -15.169 118.055 1.00 81.88 313 PRO A O 1
ATOM 2425 N N . ASP A 1 314 ? -59.706 -16.506 119.454 1.00 78.75 314 ASP A N 1
ATOM 2426 C CA . ASP A 1 314 ? -59.236 -17.775 118.876 1.00 78.75 314 ASP A CA 1
ATOM 2427 C C . ASP A 1 314 ? -59.649 -17.922 117.397 1.00 78.75 314 ASP A C 1
ATOM 2429 O O . ASP A 1 314 ? -58.918 -18.464 116.572 1.00 78.75 314 ASP A O 1
ATOM 2433 N N . VAL A 1 315 ? -60.817 -17.378 117.035 1.00 80.25 315 VAL A N 1
ATOM 2434 C CA . VAL A 1 315 ? -61.317 -17.363 115.651 1.00 80.25 315 VAL A CA 1
ATOM 2435 C C . VAL A 1 315 ? -60.526 -16.361 114.805 1.00 80.25 315 VAL A C 1
ATOM 2437 O O . VAL A 1 315 ? -60.227 -16.615 113.641 1.00 80.25 315 VAL A O 1
ATOM 2440 N N . ALA A 1 316 ? -60.158 -15.217 115.382 1.00 80.69 316 ALA A N 1
ATOM 2441 C CA . ALA A 1 316 ? -59.350 -14.220 114.693 1.00 80.69 316 ALA A CA 1
ATOM 2442 C C . ALA A 1 316 ? -57.920 -14.697 114.408 1.00 80.69 316 ALA A C 1
ATOM 2444 O O . ALA A 1 316 ? -57.385 -14.394 113.341 1.00 80.69 316 ALA A O 1
ATOM 2445 N N . GLU A 1 317 ? -57.320 -15.447 115.335 1.00 84.12 317 GLU A N 1
ATOM 2446 C CA . GLU A 1 317 ? -56.008 -16.074 115.147 1.00 84.12 317 GLU A CA 1
ATOM 2447 C C . GLU A 1 317 ? -56.031 -17.042 113.953 1.00 84.12 317 GLU A C 1
ATOM 2449 O O . GLU A 1 317 ? -55.152 -16.981 113.095 1.00 84.12 317 GLU A O 1
ATOM 2454 N N . GLU A 1 318 ? -57.106 -17.823 113.791 1.00 85.19 318 GLU A N 1
ATOM 2455 C CA . GLU A 1 318 ? -57.280 -18.711 112.636 1.00 85.19 318 GLU A CA 1
ATOM 2456 C C . GLU A 1 318 ? -57.356 -17.949 111.295 1.00 85.19 318 GLU A C 1
ATOM 2458 O O . GLU A 1 318 ? -56.760 -18.372 110.297 1.00 85.19 318 GLU A O 1
ATOM 2463 N N . PHE A 1 319 ? -58.062 -16.813 111.244 1.00 86.12 319 PHE A N 1
ATOM 2464 C CA . PHE A 1 319 ? -58.120 -15.969 110.041 1.00 86.12 319 PHE A CA 1
ATOM 2465 C C . PHE A 1 319 ? -56.763 -15.322 109.716 1.00 86.12 319 PHE A C 1
ATOM 2467 O O . PHE A 1 319 ? -56.375 -15.267 108.544 1.00 86.12 319 PHE A O 1
ATOM 2474 N N . LEU A 1 320 ? -56.014 -14.891 110.737 1.00 83.31 320 LEU A N 1
ATOM 2475 C CA . LEU A 1 320 ? -54.663 -14.340 110.590 1.00 83.31 320 LEU A CA 1
ATOM 2476 C C . LEU A 1 320 ? -53.670 -15.392 110.080 1.00 83.31 320 LEU A C 1
ATOM 2478 O O . LEU A 1 320 ? -52.929 -15.118 109.135 1.00 83.31 320 LEU A O 1
ATOM 2482 N N . ASP A 1 321 ? -53.697 -16.604 110.634 1.00 84.69 321 ASP A N 1
ATOM 2483 C CA . ASP A 1 321 ? -52.833 -17.709 110.210 1.00 84.69 321 ASP A CA 1
ATOM 2484 C C . ASP A 1 321 ? -53.114 -18.132 108.769 1.00 84.69 321 ASP A C 1
ATOM 2486 O O . ASP A 1 321 ? -52.190 -18.329 107.969 1.00 84.69 321 ASP A O 1
ATOM 2490 N N . ARG A 1 322 ? -54.396 -18.225 108.397 1.00 84.75 322 ARG A N 1
ATOM 2491 C CA . ARG A 1 322 ? -54.794 -18.514 107.014 1.00 84.75 322 ARG A CA 1
ATOM 2492 C C . ARG A 1 322 ? -54.294 -17.437 106.058 1.00 84.75 322 ARG A C 1
ATOM 2494 O O . ARG A 1 322 ? -53.773 -17.798 104.999 1.00 84.75 322 ARG A O 1
ATOM 2501 N N . SER A 1 323 ? -54.385 -16.160 106.439 1.00 87.12 323 SER A N 1
ATOM 2502 C CA . SER A 1 323 ? -53.918 -15.055 105.600 1.00 87.12 323 SER A CA 1
ATOM 2503 C C . SER A 1 323 ? -52.389 -15.004 105.470 1.00 87.12 323 SER A C 1
ATOM 2505 O O . SER A 1 323 ? -51.835 -14.894 104.372 1.00 87.12 323 SER A O 1
ATOM 2507 N N . LEU A 1 324 ? -51.666 -15.213 106.572 1.00 85.75 324 LEU A N 1
ATOM 2508 C CA . LEU A 1 324 ? -50.202 -15.273 106.577 1.00 85.75 324 LEU A CA 1
ATOM 2509 C C . LEU A 1 324 ? -49.662 -16.443 105.749 1.00 85.75 324 LEU A C 1
ATOM 2511 O O . LEU A 1 324 ? -48.742 -16.264 104.944 1.00 85.75 324 LEU A O 1
ATOM 2515 N N . LEU A 1 325 ? -50.242 -17.638 105.891 1.00 86.62 325 LEU A N 1
ATOM 2516 C CA . LEU A 1 325 ? -49.886 -18.800 105.072 1.00 86.62 325 LEU A CA 1
ATOM 2517 C C . LEU A 1 325 ? -50.152 -18.546 103.587 1.00 86.62 325 LEU A C 1
ATOM 2519 O O . LEU A 1 325 ? -49.364 -18.952 102.728 1.00 86.62 325 LEU A O 1
ATOM 2523 N N . ALA A 1 326 ? -51.265 -17.887 103.286 1.00 84.94 326 ALA A N 1
ATOM 2524 C CA . ALA A 1 326 ? -51.678 -17.552 101.940 1.00 84.94 326 ALA A CA 1
ATOM 2525 C C . ALA A 1 326 ? -50.730 -16.552 101.252 1.00 84.94 326 ALA A C 1
ATOM 2527 O O . ALA A 1 326 ? -50.303 -16.816 100.122 1.00 84.94 326 ALA A O 1
ATOM 2528 N N . LEU A 1 327 ? -50.349 -15.473 101.943 1.00 85.00 327 LEU A N 1
ATOM 2529 C CA . LEU A 1 327 ? -49.379 -14.477 101.476 1.00 85.00 327 LEU A CA 1
ATOM 2530 C C . LEU A 1 327 ? -47.970 -15.066 101.334 1.00 85.00 327 LEU A C 1
ATOM 2532 O O . LEU A 1 327 ? -47.278 -14.807 100.350 1.00 85.00 327 LEU A O 1
ATOM 2536 N N . THR A 1 328 ? -47.555 -15.916 102.277 1.00 85.25 328 THR A N 1
ATOM 2537 C CA . THR A 1 328 ? -46.221 -16.539 102.268 1.00 85.25 328 THR A CA 1
ATOM 2538 C C . THR A 1 328 ? -46.030 -17.451 101.055 1.00 85.25 328 THR A C 1
ATOM 2540 O O . THR A 1 328 ? -44.964 -17.451 100.434 1.00 85.25 328 THR A O 1
ATOM 2543 N N . ARG A 1 329 ? -47.068 -18.206 100.670 1.00 85.50 329 ARG A N 1
ATOM 2544 C CA . ARG A 1 329 ? -47.039 -19.037 99.455 1.00 85.50 329 ARG A CA 1
ATOM 2545 C C . ARG A 1 329 ? -46.948 -18.193 98.186 1.00 85.50 329 ARG A C 1
ATOM 2547 O O . ARG A 1 329 ? -46.170 -18.545 97.306 1.00 85.50 329 ARG A O 1
ATOM 2554 N N . GLU A 1 330 ? -47.687 -17.088 98.110 1.00 83.50 330 GLU A N 1
ATOM 2555 C CA . GLU A 1 330 ? -47.675 -16.211 96.932 1.00 83.50 330 GLU A CA 1
ATOM 2556 C C . GLU A 1 330 ? -46.307 -15.543 96.746 1.00 83.50 330 GLU A C 1
ATOM 2558 O O . GLU A 1 330 ? -45.742 -15.566 95.657 1.00 83.50 330 GLU A O 1
ATOM 2563 N N . VAL A 1 331 ? -45.708 -15.028 97.825 1.00 84.31 331 VAL A N 1
ATOM 2564 C CA . VAL A 1 331 ? -44.359 -14.438 97.783 1.00 84.31 331 VAL A CA 1
ATOM 2565 C C . VAL A 1 331 ? -43.320 -15.455 97.316 1.00 84.31 331 VAL A C 1
ATOM 2567 O O . VAL A 1 331 ? -42.413 -15.106 96.562 1.00 84.31 331 VAL A O 1
ATOM 2570 N N . LYS A 1 332 ? -43.444 -16.717 97.742 1.00 85.19 332 LYS A N 1
ATOM 2571 C CA . LYS A 1 332 ? -42.564 -17.790 97.276 1.00 85.19 332 LYS A CA 1
ATOM 2572 C C . LYS A 1 332 ? -42.742 -18.039 95.775 1.00 85.19 332 LYS A C 1
ATOM 2574 O O . LYS A 1 332 ? -41.754 -18.051 95.054 1.00 85.19 332 LYS A O 1
ATOM 2579 N N . GLN A 1 333 ? -43.982 -18.137 95.299 1.00 82.94 333 GLN A N 1
ATOM 2580 C CA . GLN A 1 333 ? -44.273 -18.334 93.875 1.00 82.94 333 GLN A CA 1
ATOM 2581 C C . GLN A 1 333 ? -43.795 -17.167 92.999 1.00 82.94 333 GLN A C 1
ATOM 2583 O O . GLN A 1 333 ? -43.251 -17.404 91.925 1.00 82.94 333 GLN A O 1
ATOM 2588 N N . LEU A 1 334 ? -43.932 -15.918 93.456 1.00 81.81 334 LEU A N 1
ATOM 2589 C CA . LEU A 1 334 ? -43.423 -14.741 92.741 1.00 81.81 334 LEU A CA 1
ATOM 2590 C C . LEU A 1 334 ? -41.890 -14.721 92.673 1.00 81.81 334 LEU A C 1
ATOM 2592 O O . LEU A 1 334 ? -41.326 -14.385 91.633 1.00 81.81 334 LEU A O 1
ATOM 2596 N N . LYS A 1 335 ? -41.208 -15.113 93.757 1.00 81.38 335 LYS A N 1
ATOM 2597 C CA . LYS A 1 335 ? -39.743 -15.246 93.774 1.00 81.38 335 LYS A CA 1
ATOM 2598 C C . LYS A 1 335 ? -39.268 -16.345 92.827 1.00 81.38 335 LYS A C 1
ATOM 2600 O O . LYS A 1 335 ? -38.346 -16.110 92.049 1.00 81.38 335 LYS A O 1
ATOM 2605 N N . ASP A 1 336 ? -39.931 -17.496 92.839 1.00 79.75 336 ASP A N 1
ATOM 2606 C CA . ASP A 1 336 ? -39.593 -18.618 91.962 1.00 79.75 336 ASP A CA 1
ATOM 2607 C C . ASP A 1 336 ? -39.844 -18.262 90.481 1.00 79.75 336 ASP A C 1
ATOM 2609 O O . ASP A 1 336 ? -39.018 -18.571 89.625 1.00 79.75 336 ASP A O 1
ATOM 2613 N N . ALA A 1 337 ? -40.916 -17.520 90.178 1.00 71.50 337 ALA A N 1
ATOM 2614 C CA . ALA A 1 337 ? -41.192 -17.012 88.831 1.00 71.50 337 ALA A CA 1
ATOM 2615 C C . ALA A 1 337 ? -40.170 -15.957 88.361 1.00 71.50 337 ALA A C 1
ATOM 2617 O O . ALA A 1 337 ? -39.830 -15.913 87.182 1.00 71.50 337 ALA A O 1
ATOM 2618 N N . SER A 1 338 ? -39.633 -15.134 89.271 1.00 59.00 338 SER A N 1
ATOM 2619 C CA . SER A 1 338 ? -38.592 -14.146 88.945 1.00 59.00 338 SER A CA 1
ATOM 2620 C C . SER A 1 338 ? -37.208 -14.756 88.668 1.00 59.00 338 SER A C 1
ATOM 2622 O O . SER A 1 338 ? -36.391 -14.126 88.006 1.00 59.00 338 SER A O 1
ATOM 2624 N N . GLY A 1 339 ? -36.946 -15.987 89.125 1.00 52.53 339 GLY A N 1
ATOM 2625 C CA . GLY A 1 339 ? -35.681 -16.698 88.893 1.00 52.53 339 GLY A CA 1
ATOM 2626 C C . GLY A 1 339 ? -35.567 -17.398 87.531 1.00 52.53 339 GLY A C 1
ATOM 2627 O O . GLY A 1 339 ? -34.500 -17.914 87.214 1.00 52.53 339 GLY A O 1
ATOM 2628 N N . GLY A 1 340 ? -36.645 -17.433 86.737 1.00 45.47 340 GLY A N 1
ATOM 2629 C CA . GLY A 1 340 ? -36.699 -18.098 85.427 1.00 45.47 340 GLY A CA 1
ATOM 2630 C C . GLY A 1 340 ? -36.385 -17.211 84.213 1.00 45.47 340 GLY A C 1
ATOM 2631 O O . GLY A 1 340 ? -36.420 -17.710 83.093 1.00 45.47 340 GLY A O 1
ATOM 2632 N N . PHE A 1 341 ? -36.091 -15.922 84.415 1.00 45.62 341 PHE A N 1
ATOM 2633 C CA . PHE A 1 341 ? -35.768 -14.947 83.361 1.00 45.62 341 PHE A CA 1
ATOM 2634 C C . PHE A 1 341 ? -34.301 -14.481 83.459 1.00 45.62 341 PHE A C 1
ATOM 2636 O O . PHE A 1 341 ? -34.041 -13.303 83.712 1.00 45.62 341 PHE A O 1
ATOM 2643 N N . ALA A 1 342 ? -33.347 -15.404 83.305 1.00 35.78 342 ALA A N 1
ATOM 2644 C CA . ALA A 1 342 ? -31.913 -15.108 83.201 1.00 35.78 342 ALA A CA 1
ATOM 2645 C C . ALA A 1 342 ? -31.341 -15.618 81.877 1.00 35.78 342 ALA A C 1
ATOM 2647 O O . ALA A 1 342 ? -31.660 -16.775 81.518 1.00 35.78 342 ALA A O 1
#